Protein AF-A0A086KDK7-F1 (afdb_monomer_lite)

Structure (mmCIF, N/CA/C/O backbone):
data_AF-A0A086KDK7-F1
#
_entry.id   AF-A0A086KDK7-F1
#
loop_
_atom_site.group_PDB
_atom_site.id
_atom_site.type_symbol
_atom_site.label_atom_id
_atom_site.label_alt_id
_atom_site.label_comp_id
_atom_site.label_asym_id
_atom_site.label_entity_id
_atom_site.label_seq_id
_atom_site.pdbx_PDB_ins_code
_atom_site.Cartn_x
_atom_site.Cartn_y
_atom_site.Cartn_z
_atom_site.occupancy
_atom_site.B_iso_or_equiv
_atom_site.auth_seq_id
_atom_site.auth_comp_id
_atom_site.auth_asym_id
_atom_site.auth_atom_id
_atom_site.pdbx_PDB_model_num
ATOM 1 N N . MET A 1 1 ? 42.287 14.779 -15.050 1.00 35.88 1 MET A N 1
ATOM 2 C CA . MET A 1 1 ? 41.347 15.318 -14.042 1.00 35.88 1 MET A CA 1
ATOM 3 C C . MET A 1 1 ? 41.536 14.547 -12.747 1.00 35.88 1 MET A C 1
ATOM 5 O O . MET A 1 1 ? 41.431 13.329 -12.753 1.00 35.88 1 MET A O 1
ATOM 9 N N . ARG A 1 2 ? 41.946 15.254 -11.693 1.00 29.08 2 ARG A N 1
ATOM 10 C CA . ARG A 1 2 ? 42.452 14.726 -10.420 1.00 29.08 2 ARG A CA 1
ATOM 11 C C . ARG A 1 2 ? 41.280 14.669 -9.434 1.00 29.08 2 ARG A C 1
ATOM 13 O O . ARG A 1 2 ? 40.789 15.722 -9.048 1.00 29.08 2 ARG A O 1
ATOM 20 N N . TRP A 1 3 ? 40.817 13.479 -9.062 1.00 28.41 3 TRP A N 1
ATOM 21 C CA . TRP A 1 3 ? 39.836 13.325 -7.984 1.00 28.41 3 TRP A CA 1
ATOM 22 C C . TRP A 1 3 ? 40.581 13.033 -6.681 1.00 28.41 3 TRP A C 1
ATOM 24 O O . TRP A 1 3 ? 41.375 12.099 -6.611 1.00 28.41 3 TRP A O 1
ATOM 34 N N . GLN A 1 4 ? 40.387 13.904 -5.689 1.00 29.47 4 GLN A N 1
ATOM 35 C CA . GLN A 1 4 ? 40.979 13.811 -4.355 1.00 29.47 4 GLN A CA 1
ATOM 36 C C . GLN A 1 4 ? 40.449 12.582 -3.604 1.00 29.47 4 GLN A C 1
ATOM 38 O O . GLN A 1 4 ? 39.243 12.450 -3.394 1.00 29.47 4 GLN A O 1
ATOM 43 N N . GLU A 1 5 ? 41.359 11.736 -3.127 1.00 35.72 5 GLU A N 1
ATOM 44 C CA . GLU A 1 5 ? 41.089 10.767 -2.066 1.00 35.72 5 GLU A CA 1
ATOM 45 C C . GLU A 1 5 ? 40.869 11.516 -0.746 1.00 35.72 5 GLU A C 1
ATOM 47 O O . GLU A 1 5 ? 41.803 12.061 -0.156 1.00 35.72 5 GLU A O 1
ATOM 52 N N . LYS A 1 6 ? 39.629 11.535 -0.248 1.00 36.12 6 LYS A N 1
ATOM 53 C CA . LYS A 1 6 ? 39.381 11.798 1.172 1.00 36.12 6 LYS A CA 1
ATOM 54 C C . LYS A 1 6 ? 39.481 10.476 1.921 1.00 36.12 6 LYS A C 1
ATOM 56 O O . LYS A 1 6 ? 38.575 9.648 1.869 1.00 36.12 6 LYS A O 1
ATOM 61 N N . GLY A 1 7 ? 40.612 10.291 2.597 1.00 32.47 7 GLY A N 1
ATOM 62 C CA . GLY A 1 7 ? 40.835 9.187 3.518 1.00 32.47 7 GLY A CA 1
ATOM 63 C C . GLY A 1 7 ? 39.858 9.237 4.691 1.00 32.47 7 GLY A C 1
ATOM 64 O O . GLY A 1 7 ? 39.705 10.268 5.342 1.00 32.47 7 GLY A O 1
ATOM 65 N N . ILE A 1 8 ? 39.227 8.102 4.980 1.00 35.69 8 ILE A N 1
ATOM 66 C CA . ILE A 1 8 ? 38.504 7.880 6.230 1.00 35.69 8 ILE A CA 1
ATOM 67 C C . ILE A 1 8 ? 39.440 7.073 7.131 1.00 35.69 8 ILE A C 1
ATOM 69 O O . ILE A 1 8 ? 39.594 5.865 6.962 1.00 35.69 8 ILE A O 1
ATOM 73 N N . ARG A 1 9 ? 40.102 7.755 8.072 1.00 34.34 9 ARG A N 1
ATOM 74 C CA . ARG A 1 9 ? 40.731 7.113 9.232 1.00 34.34 9 ARG A CA 1
ATOM 75 C C . ARG A 1 9 ? 39.761 7.167 10.410 1.00 34.34 9 ARG A C 1
ATOM 77 O O . ARG A 1 9 ? 39.331 8.246 10.788 1.00 34.34 9 ARG A O 1
ATOM 84 N N . GLY A 1 10 ? 39.542 6.003 11.016 1.00 32.56 10 GLY A N 1
ATOM 85 C CA . GLY A 1 10 ? 39.683 5.844 12.464 1.00 32.56 10 GLY A CA 1
ATOM 86 C C . GLY A 1 10 ? 38.480 6.131 13.364 1.00 32.56 10 GLY A C 1
ATOM 87 O O . GLY A 1 10 ? 38.266 7.261 13.770 1.00 32.56 10 GLY A O 1
ATOM 88 N N . LEU A 1 11 ? 37.886 5.021 13.818 1.00 34.06 11 LEU A N 1
ATOM 89 C CA . LEU A 1 11 ? 37.448 4.739 15.194 1.00 34.06 11 LEU A CA 1
ATOM 90 C C . LEU A 1 11 ? 36.159 5.393 15.721 1.00 34.06 11 LEU A C 1
ATOM 92 O O . LEU A 1 11 ? 36.120 6.537 16.154 1.00 34.06 11 LEU A O 1
ATOM 96 N N . GLY A 1 12 ? 35.147 4.534 15.849 1.00 27.17 12 GLY A N 1
ATOM 97 C CA . GLY A 1 12 ? 34.047 4.653 16.797 1.00 27.17 12 GLY A CA 1
ATOM 98 C C . GLY A 1 12 ? 33.487 3.257 17.062 1.00 27.17 12 GLY A C 1
ATOM 99 O O . GLY A 1 12 ? 32.724 2.731 16.258 1.00 27.17 12 GLY A O 1
ATOM 100 N N . LEU A 1 13 ? 33.938 2.628 18.148 1.00 42.88 13 LEU A N 1
ATOM 101 C CA . LEU A 1 13 ? 33.346 1.412 18.709 1.00 42.88 13 LEU A CA 1
ATOM 102 C C . LEU A 1 13 ? 31.868 1.674 19.029 1.00 42.88 13 LEU A C 1
ATOM 104 O O . LEU A 1 13 ? 31.554 2.580 19.793 1.00 42.88 13 LEU A O 1
ATOM 108 N N . GLY A 1 14 ? 30.974 0.861 18.472 1.00 28.84 14 GLY A N 1
ATOM 109 C CA . GLY A 1 14 ? 29.553 0.888 18.804 1.00 28.84 14 GLY A CA 1
ATOM 110 C C . GLY A 1 14 ? 28.773 -0.106 17.955 1.00 28.84 14 GLY A C 1
ATOM 111 O O . GLY A 1 14 ? 28.663 0.060 16.745 1.00 28.84 14 GLY A O 1
ATOM 112 N N . GLN A 1 15 ? 28.282 -1.169 18.594 1.00 43.44 15 GLN A N 1
ATOM 113 C CA . GLN A 1 15 ? 27.346 -2.162 18.055 1.00 43.44 15 GLN A CA 1
ATOM 114 C C . GLN A 1 15 ? 26.288 -1.549 17.128 1.00 43.44 15 GLN A C 1
ATOM 116 O O . GLN A 1 15 ? 25.709 -0.537 17.501 1.00 43.44 15 GLN A O 1
ATOM 121 N N . LEU A 1 16 ? 25.969 -2.218 16.006 1.00 35.12 16 LEU A N 1
ATOM 122 C CA . LEU A 1 16 ? 24.599 -2.472 15.511 1.00 35.12 16 LEU A CA 1
ATOM 123 C C . LEU A 1 16 ? 24.610 -3.095 14.099 1.00 35.12 16 LEU A C 1
ATOM 125 O O . LEU A 1 16 ? 25.116 -2.513 13.147 1.00 35.12 16 LEU A O 1
ATOM 129 N N . GLY A 1 17 ? 23.992 -4.277 13.978 1.00 35.44 17 GLY A N 1
ATOM 130 C CA . GLY A 1 17 ? 23.385 -4.804 12.747 1.00 35.44 17 GLY A CA 1
ATOM 131 C C . GLY A 1 17 ? 24.287 -4.944 11.518 1.00 35.44 17 GLY A C 1
ATOM 132 O O . GLY A 1 17 ? 24.263 -4.100 10.624 1.00 35.44 17 GLY A O 1
ATOM 133 N N . HIS A 1 18 ? 24.997 -6.070 11.399 1.00 35.12 18 HIS A N 1
ATOM 134 C CA . HIS A 1 18 ? 25.712 -6.423 10.171 1.00 35.12 18 HIS A CA 1
ATOM 135 C C . HIS A 1 18 ? 24.738 -6.568 8.988 1.00 35.12 18 HIS A C 1
ATOM 137 O O . HIS A 1 18 ? 24.144 -7.621 8.766 1.00 35.12 18 HIS A O 1
ATOM 143 N N . LYS A 1 19 ? 24.632 -5.524 8.160 1.00 41.88 19 LYS A N 1
ATOM 144 C CA . LYS A 1 19 ? 24.307 -5.703 6.744 1.00 41.88 19 LYS A CA 1
ATOM 145 C C . LYS A 1 19 ? 25.430 -6.535 6.134 1.00 41.88 19 LYS A C 1
ATOM 147 O O . LYS A 1 19 ? 26.560 -6.063 5.995 1.00 41.88 19 LYS A O 1
ATOM 152 N N . VAL A 1 20 ? 25.136 -7.785 5.787 1.00 40.34 20 VAL A N 1
ATOM 153 C CA . VAL A 1 20 ? 26.083 -8.653 5.082 1.00 40.34 20 VAL A CA 1
ATOM 154 C C . VAL A 1 20 ? 26.231 -8.125 3.656 1.00 40.34 20 VAL A C 1
ATOM 156 O O . VAL A 1 20 ? 25.477 -8.464 2.752 1.00 40.34 20 VAL A O 1
ATOM 159 N N . HIS A 1 21 ? 27.195 -7.235 3.449 1.00 52.47 21 HIS A N 1
ATOM 160 C CA . HIS A 1 21 ? 27.635 -6.865 2.109 1.00 52.47 21 HIS A CA 1
ATOM 161 C C . HIS A 1 21 ? 28.434 -8.041 1.535 1.00 52.47 21 HIS A C 1
ATOM 163 O O . HIS A 1 21 ? 29.534 -8.304 2.012 1.00 52.47 21 HIS A O 1
ATOM 169 N N . VAL A 1 22 ? 27.880 -8.751 0.548 1.00 60.00 22 VAL A N 1
ATOM 170 C CA . VAL A 1 22 ? 28.434 -10.010 -0.000 1.00 60.00 22 VAL A CA 1
ATOM 171 C C . VAL A 1 22 ? 29.620 -9.779 -0.958 1.00 60.00 22 VAL A C 1
ATOM 173 O O . VAL A 1 22 ? 30.460 -10.661 -1.131 1.00 60.00 22 VAL A O 1
ATOM 176 N N . ALA A 1 23 ? 29.747 -8.576 -1.528 1.00 73.88 23 ALA A N 1
ATOM 177 C CA . ALA A 1 23 ? 30.801 -8.216 -2.479 1.00 73.88 23 ALA A CA 1
ATOM 178 C C . ALA A 1 23 ? 31.475 -6.873 -2.141 1.00 73.88 23 ALA A C 1
ATOM 180 O O . ALA A 1 23 ? 30.900 -6.032 -1.446 1.00 73.88 23 ALA A O 1
ATOM 181 N N . VAL A 1 24 ? 32.699 -6.686 -2.638 1.00 78.56 24 VAL A N 1
ATOM 182 C CA . VAL A 1 24 ? 33.525 -5.473 -2.536 1.00 78.56 24 VAL A CA 1
ATOM 183 C C . VAL A 1 24 ? 33.965 -5.068 -3.940 1.00 78.56 24 VAL A C 1
ATOM 185 O O . VAL A 1 24 ? 34.341 -5.919 -4.745 1.00 78.56 24 VAL A O 1
ATOM 188 N N . CYS A 1 25 ? 33.920 -3.769 -4.233 1.00 73.00 25 CYS A N 1
ATOM 189 C CA . CYS A 1 25 ? 34.515 -3.204 -5.438 1.00 73.00 25 CYS A CA 1
ATOM 190 C C . CYS A 1 25 ? 35.954 -2.789 -5.114 1.00 73.00 25 CYS A C 1
ATOM 192 O O . CYS A 1 25 ? 36.170 -1.837 -4.366 1.00 73.00 25 CYS A O 1
ATOM 194 N N . SER A 1 26 ? 36.932 -3.523 -5.640 1.00 66.44 26 SER A N 1
ATOM 195 C CA . SER A 1 26 ? 38.350 -3.162 -5.574 1.00 66.44 26 SER A CA 1
ATOM 196 C C . SER A 1 26 ? 38.823 -2.856 -6.991 1.00 66.44 26 SER A C 1
ATOM 198 O O . SER A 1 26 ? 38.753 -3.737 -7.849 1.00 66.44 26 SER A O 1
ATOM 200 N N . SER A 1 27 ? 39.293 -1.635 -7.246 1.00 62.25 27 SER A N 1
ATOM 201 C CA . SER A 1 27 ? 39.931 -1.259 -8.519 1.00 62.25 27 SER A CA 1
ATOM 202 C C . SER A 1 27 ? 39.083 -1.593 -9.758 1.00 62.25 27 SER A C 1
ATOM 204 O O . SER A 1 27 ? 39.535 -2.288 -10.665 1.00 62.25 27 SER A O 1
ATOM 206 N N . SER A 1 28 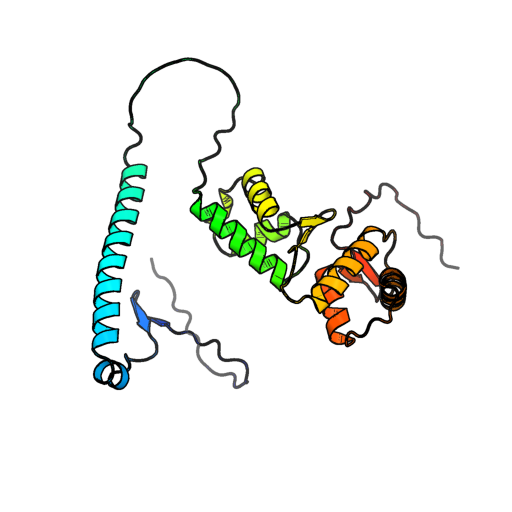? 37.826 -1.137 -9.772 1.00 66.56 28 SER A N 1
ATOM 207 C CA . SER A 1 28 ? 36.858 -1.346 -10.867 1.00 66.56 28 SER A CA 1
ATOM 208 C C . SER A 1 28 ? 36.408 -2.798 -11.100 1.00 66.56 28 SER A C 1
ATOM 210 O O . SER A 1 28 ? 35.689 -3.062 -12.063 1.00 66.56 28 SER A O 1
ATOM 212 N N . ALA A 1 29 ? 36.769 -3.734 -10.217 1.00 67.50 29 ALA A N 1
ATOM 213 C CA . ALA A 1 29 ? 36.323 -5.122 -10.267 1.00 67.50 29 ALA A CA 1
ATOM 214 C C . ALA A 1 29 ? 35.530 -5.498 -9.008 1.00 67.50 29 ALA A C 1
ATOM 216 O O . ALA A 1 29 ? 35.969 -5.270 -7.877 1.00 67.50 29 ALA A O 1
ATOM 217 N N . TRP A 1 30 ? 34.366 -6.116 -9.209 1.00 78.69 30 TRP A N 1
ATOM 218 C CA . TRP A 1 30 ? 33.560 -6.677 -8.128 1.00 78.69 30 TRP A CA 1
ATOM 219 C C . TRP A 1 30 ? 34.100 -8.049 -7.732 1.00 78.69 30 TRP A C 1
ATOM 221 O O . TRP A 1 30 ? 34.246 -8.932 -8.575 1.00 78.69 30 TRP A O 1
ATOM 231 N N . ARG A 1 31 ? 34.382 -8.233 -6.443 1.00 73.38 31 ARG A N 1
ATOM 232 C CA . ARG A 1 31 ? 34.817 -9.509 -5.865 1.00 73.38 31 ARG A CA 1
ATOM 233 C C . ARG A 1 31 ? 33.936 -9.874 -4.682 1.00 73.38 31 ARG A C 1
ATOM 235 O O . ARG A 1 31 ? 33.502 -8.996 -3.942 1.00 73.38 31 ARG A O 1
ATOM 242 N N . LEU A 1 32 ? 33.671 -11.162 -4.494 1.00 77.12 32 LEU A N 1
ATOM 243 C CA . LEU A 1 32 ? 32.998 -11.649 -3.290 1.00 77.12 32 LEU A CA 1
ATOM 244 C C . LEU A 1 32 ? 33.929 -11.485 -2.083 1.00 77.12 32 LEU A C 1
ATOM 246 O O . LEU A 1 32 ? 35.145 -11.622 -2.212 1.00 77.12 32 LEU A O 1
ATOM 250 N N . LYS A 1 33 ? 33.365 -11.172 -0.911 1.00 79.12 33 LYS A N 1
ATOM 251 C CA . LYS A 1 33 ? 34.152 -11.047 0.330 1.00 79.12 33 LYS A CA 1
ATOM 252 C C . LYS A 1 33 ? 34.722 -12.371 0.810 1.00 79.12 33 LYS A C 1
ATOM 254 O O . LYS A 1 33 ? 35.752 -12.383 1.474 1.00 79.12 33 LYS A O 1
ATOM 259 N N . LEU A 1 34 ? 34.019 -13.456 0.515 1.00 77.94 34 LEU A N 1
ATOM 260 C CA . LEU A 1 34 ? 34.418 -14.797 0.894 1.00 77.94 34 LEU A CA 1
ATOM 261 C C . LEU A 1 34 ? 35.037 -15.497 -0.317 1.00 77.94 34 LEU A C 1
ATOM 263 O O . LEU A 1 34 ? 34.524 -15.340 -1.432 1.00 77.94 34 LEU A O 1
ATOM 267 N N . PRO A 1 35 ? 36.125 -16.258 -0.114 1.00 75.31 35 PRO A N 1
ATOM 268 C CA . PRO A 1 35 ? 36.627 -17.144 -1.147 1.00 75.31 35 PRO A CA 1
ATOM 269 C C . PRO A 1 35 ? 35.566 -18.209 -1.479 1.00 75.31 35 PRO A C 1
ATOM 271 O O . PRO A 1 35 ? 34.705 -18.500 -0.643 1.00 75.31 35 PRO A O 1
ATOM 274 N N . PRO A 1 36 ? 35.608 -18.800 -2.685 1.00 77.81 36 PRO A N 1
ATOM 275 C CA . PRO A 1 36 ? 34.757 -19.933 -3.023 1.00 77.81 36 PRO A CA 1
ATOM 276 C C . PRO A 1 36 ? 34.914 -21.055 -1.994 1.00 77.81 36 PRO A C 1
ATOM 278 O O . PRO A 1 36 ? 36.035 -21.395 -1.612 1.00 77.81 36 PRO A O 1
ATOM 281 N N . ASP A 1 37 ? 33.796 -21.633 -1.562 1.00 85.50 37 ASP A N 1
ATOM 282 C CA . ASP A 1 37 ? 33.799 -22.766 -0.640 1.00 85.50 37 ASP A CA 1
ATOM 283 C C . ASP A 1 37 ? 34.305 -24.023 -1.364 1.00 85.50 37 ASP A C 1
ATOM 285 O O . ASP A 1 37 ? 33.556 -24.752 -2.016 1.00 85.50 37 ASP A O 1
ATOM 289 N N . ALA A 1 38 ? 35.617 -24.247 -1.286 1.00 83.94 38 ALA A N 1
ATOM 290 C CA . ALA A 1 38 ? 36.279 -25.361 -1.951 1.00 83.94 38 ALA A CA 1
ATOM 291 C C . ALA A 1 38 ? 35.797 -26.728 -1.434 1.00 83.94 38 ALA A C 1
ATOM 293 O O . ALA A 1 38 ? 35.760 -27.686 -2.207 1.00 83.94 38 ALA A O 1
ATOM 294 N N . ALA A 1 39 ? 35.392 -26.819 -0.162 1.00 82.06 39 ALA A N 1
ATOM 295 C CA . ALA A 1 39 ? 34.881 -28.056 0.423 1.00 82.06 39 ALA A CA 1
ATOM 296 C C . ALA A 1 39 ? 33.497 -28.395 -0.145 1.00 82.06 39 ALA A C 1
ATOM 298 O O . ALA A 1 39 ? 33.249 -29.538 -0.530 1.00 82.06 39 ALA A O 1
ATOM 299 N N . PHE A 1 40 ? 32.629 -27.391 -0.287 1.00 84.00 40 PHE A N 1
ATOM 300 C CA . PHE A 1 40 ? 31.326 -27.549 -0.929 1.00 84.00 40 PHE A CA 1
ATOM 301 C C . PHE A 1 40 ? 31.448 -27.941 -2.408 1.00 84.00 40 PHE A C 1
ATOM 303 O O . PHE A 1 40 ? 30.748 -28.842 -2.874 1.00 84.00 40 PHE A O 1
ATOM 310 N N . LEU A 1 41 ? 32.365 -27.307 -3.147 1.00 80.25 41 LEU A N 1
ATOM 311 C CA . LEU A 1 41 ? 32.611 -27.629 -4.558 1.00 80.25 41 LEU A CA 1
ATOM 312 C C . LEU A 1 41 ? 33.128 -29.066 -4.737 1.00 80.25 41 LEU A C 1
ATOM 314 O O . LEU A 1 41 ? 32.675 -29.771 -5.639 1.00 80.25 41 LEU A O 1
ATOM 318 N N . ALA A 1 42 ? 34.014 -29.525 -3.848 1.00 82.44 42 ALA A N 1
ATOM 319 C CA . ALA A 1 42 ? 34.514 -30.898 -3.856 1.00 82.44 42 ALA A CA 1
ATOM 320 C C . ALA A 1 42 ? 33.431 -31.928 -3.482 1.00 82.44 42 ALA A C 1
ATOM 322 O O . ALA A 1 42 ? 33.377 -33.004 -4.078 1.00 82.44 42 ALA A O 1
ATOM 323 N N . ALA A 1 43 ? 32.553 -31.600 -2.528 1.00 87.50 43 ALA A N 1
ATOM 324 C CA . ALA A 1 43 ? 31.475 -32.481 -2.078 1.00 87.50 43 ALA A CA 1
ATOM 325 C C . ALA A 1 43 ? 30.318 -32.591 -3.087 1.00 87.50 43 ALA A C 1
ATOM 327 O O . ALA A 1 43 ? 29.639 -33.618 -3.148 1.00 87.50 43 ALA A O 1
ATOM 328 N N . HIS A 1 44 ? 30.090 -31.553 -3.900 1.00 85.62 44 HIS A N 1
ATOM 329 C CA . HIS A 1 44 ? 28.942 -31.477 -4.806 1.00 85.62 44 HIS A CA 1
ATOM 330 C C . HIS A 1 44 ? 29.321 -31.122 -6.257 1.00 85.62 44 HIS A C 1
ATOM 332 O O . HIS A 1 44 ? 28.821 -30.138 -6.817 1.00 85.62 44 HIS A O 1
ATOM 338 N N . PRO A 1 45 ? 30.119 -31.962 -6.943 1.00 88.25 45 PRO A N 1
ATOM 339 C CA . PRO A 1 45 ? 30.584 -31.675 -8.301 1.00 88.25 45 PRO A CA 1
ATOM 340 C C . PRO A 1 45 ? 29.444 -31.605 -9.331 1.00 88.25 45 PRO A C 1
ATOM 342 O O . PRO A 1 45 ? 29.551 -30.895 -10.329 1.00 88.25 45 PRO A O 1
ATOM 345 N N . ALA A 1 46 ? 28.329 -32.310 -9.106 1.00 85.06 46 ALA A N 1
ATOM 346 C CA . ALA A 1 46 ? 27.153 -32.236 -9.976 1.00 85.06 46 ALA A CA 1
ATOM 347 C C . ALA A 1 46 ? 26.469 -30.858 -9.918 1.00 85.06 46 ALA A C 1
ATOM 349 O O . ALA A 1 46 ? 26.075 -30.321 -10.953 1.00 85.06 46 ALA A O 1
ATOM 350 N N . ILE A 1 47 ? 26.386 -30.267 -8.720 1.00 83.81 47 ILE A N 1
ATOM 351 C CA . ILE A 1 47 ? 25.818 -28.931 -8.506 1.00 83.81 47 ILE A CA 1
ATOM 352 C C . ILE A 1 47 ? 26.700 -27.893 -9.199 1.00 83.81 47 ILE A C 1
ATOM 354 O O . ILE A 1 47 ? 26.193 -27.076 -9.965 1.00 83.81 47 ILE A O 1
ATOM 358 N N . GLN A 1 48 ? 28.020 -27.978 -9.010 1.00 82.62 48 GLN A N 1
ATOM 359 C CA . GLN A 1 48 ? 28.970 -27.095 -9.683 1.00 82.62 48 GLN A CA 1
ATOM 360 C C . GLN A 1 48 ? 28.814 -27.147 -11.210 1.00 82.62 48 GLN A C 1
ATOM 362 O O . GLN A 1 48 ? 28.622 -26.109 -11.836 1.00 82.62 48 GLN A O 1
ATOM 367 N N . ARG A 1 49 ? 28.804 -28.345 -11.814 1.00 86.12 49 ARG A N 1
ATOM 368 C CA . ARG A 1 49 ? 28.643 -28.498 -13.274 1.00 86.12 49 ARG A CA 1
ATOM 369 C C . ARG A 1 49 ? 27.328 -27.915 -13.784 1.00 86.12 49 ARG A C 1
ATOM 371 O O . ARG A 1 49 ? 27.322 -27.252 -14.820 1.00 86.12 49 ARG A O 1
ATOM 378 N N . HIS A 1 50 ? 26.231 -28.151 -13.065 1.00 88.69 50 HIS A N 1
ATOM 379 C CA . HIS A 1 50 ? 24.927 -27.599 -13.417 1.00 88.69 50 HIS A CA 1
ATOM 380 C C . HIS A 1 50 ? 24.960 -26.066 -13.419 1.00 88.69 50 HIS A C 1
ATOM 382 O O . HIS A 1 50 ? 24.553 -25.444 -14.399 1.00 88.69 50 HIS A O 1
ATOM 388 N N . PHE A 1 51 ? 25.487 -25.448 -12.358 1.00 84.25 51 PHE A N 1
ATOM 389 C CA . PHE A 1 51 ? 25.566 -23.990 -12.269 1.00 84.25 51 PHE A CA 1
ATOM 390 C C . PHE A 1 51 ? 26.566 -23.384 -13.259 1.00 84.25 51 PHE A C 1
ATOM 392 O O . PHE A 1 51 ? 26.260 -22.347 -13.842 1.00 84.25 51 PHE A O 1
ATOM 399 N N . ASP A 1 52 ? 27.696 -24.039 -13.532 1.00 84.81 52 ASP A N 1
ATOM 400 C CA . ASP A 1 52 ? 28.657 -23.600 -14.550 1.00 84.81 52 ASP A CA 1
ATOM 401 C C . ASP A 1 52 ? 28.030 -23.597 -15.951 1.00 84.81 52 ASP A C 1
ATOM 403 O O . ASP A 1 52 ? 28.195 -22.646 -16.722 1.00 84.81 52 ASP A O 1
ATOM 407 N N . GLN A 1 53 ? 27.282 -24.650 -16.294 1.00 87.44 53 GLN A N 1
ATOM 408 C CA . GLN A 1 53 ? 26.579 -24.739 -17.573 1.00 87.44 53 GLN A CA 1
ATOM 409 C C . GLN A 1 53 ? 25.441 -23.718 -17.655 1.00 87.44 53 GLN A C 1
ATOM 411 O O . GLN A 1 53 ? 25.311 -23.015 -18.661 1.00 87.44 53 GLN A O 1
ATOM 416 N N . TRP A 1 54 ? 24.663 -23.590 -16.581 1.00 89.94 54 TRP A N 1
ATOM 417 C CA . TRP A 1 54 ? 23.579 -22.622 -16.483 1.00 89.94 54 TRP A CA 1
ATOM 418 C C . TRP A 1 54 ? 24.090 -21.183 -16.621 1.00 89.94 54 TRP A C 1
ATOM 420 O O . TRP A 1 54 ? 23.533 -20.407 -17.397 1.00 89.94 54 TRP A O 1
ATOM 430 N N . TRP A 1 55 ? 25.193 -20.828 -15.952 1.00 84.56 55 TRP A N 1
ATOM 431 C CA . TRP A 1 55 ? 25.767 -19.483 -16.022 1.00 84.56 55 TRP A CA 1
ATOM 432 C C . TRP A 1 55 ? 26.315 -19.166 -17.414 1.00 84.56 55 TRP A C 1
ATOM 434 O O . TRP A 1 55 ? 26.096 -18.066 -17.920 1.00 84.56 55 TRP A O 1
ATOM 444 N N . LYS A 1 56 ? 26.953 -20.136 -18.086 1.00 86.31 56 LYS A N 1
ATOM 445 C CA . LYS A 1 56 ? 27.399 -19.984 -19.484 1.00 86.31 56 LYS A CA 1
ATOM 446 C C . LYS A 1 56 ? 26.228 -19.718 -20.429 1.00 86.31 56 LYS A C 1
ATOM 448 O O . LYS A 1 56 ? 26.286 -18.779 -21.222 1.00 86.31 56 LYS A O 1
ATOM 453 N N . GLN A 1 57 ? 25.156 -20.502 -20.323 1.00 87.00 57 GLN A N 1
ATOM 454 C CA . GLN A 1 57 ? 23.952 -20.315 -21.139 1.00 87.00 57 GLN A CA 1
ATOM 455 C C . GLN A 1 57 ? 23.283 -18.971 -20.844 1.00 87.00 57 GLN A C 1
ATOM 457 O O . GLN A 1 57 ? 22.920 -18.235 -21.763 1.00 87.00 57 GLN A O 1
ATOM 462 N N . ARG A 1 58 ? 23.167 -18.611 -19.562 1.00 87.38 58 ARG A N 1
ATOM 463 C CA . ARG A 1 58 ? 22.550 -17.355 -19.142 1.00 87.38 58 ARG A CA 1
ATOM 464 C C . ARG A 1 58 ? 23.352 -16.145 -19.605 1.00 87.38 58 ARG A C 1
ATOM 466 O O . ARG A 1 58 ? 22.761 -15.190 -20.099 1.00 87.38 58 ARG A O 1
ATOM 473 N N . LEU A 1 59 ? 24.680 -16.195 -19.507 1.00 84.81 59 LEU A N 1
ATOM 474 C CA . LEU A 1 59 ? 25.558 -15.134 -19.993 1.00 84.81 59 LEU A CA 1
ATOM 475 C C . LEU A 1 59 ? 25.389 -14.934 -21.503 1.00 84.81 59 LEU A C 1
ATOM 477 O O . LEU A 1 59 ? 25.225 -13.803 -21.949 1.00 84.81 59 LEU A O 1
ATOM 481 N N . GLN A 1 60 ? 25.344 -16.017 -22.284 1.00 86.31 60 GLN A N 1
ATOM 482 C CA . GLN A 1 60 ? 25.100 -15.936 -23.728 1.00 86.31 60 GLN A CA 1
ATOM 483 C C . GLN A 1 60 ? 23.732 -15.325 -24.057 1.00 86.31 60 GLN A C 1
ATOM 485 O O . GLN A 1 60 ? 23.636 -14.511 -24.974 1.00 86.31 60 GLN A O 1
ATOM 490 N N . GLN A 1 61 ? 22.681 -15.679 -23.311 1.00 81.69 61 GLN A N 1
ATOM 491 C CA . GLN A 1 61 ? 21.352 -15.079 -23.475 1.00 81.69 61 GLN A CA 1
ATOM 492 C C . GLN A 1 61 ? 21.367 -13.577 -23.181 1.00 81.69 61 GLN A C 1
ATOM 494 O O . GLN A 1 61 ? 20.869 -12.799 -23.988 1.00 81.69 61 GLN A O 1
ATOM 499 N N . VAL A 1 62 ? 21.981 -13.166 -22.069 1.00 82.38 62 VAL A N 1
ATOM 500 C CA . VAL A 1 62 ? 22.068 -11.751 -21.676 1.00 82.38 62 VAL A CA 1
ATOM 501 C C . VAL A 1 62 ? 22.889 -10.954 -22.687 1.00 82.38 62 VAL A C 1
ATOM 503 O O . VAL A 1 62 ? 22.486 -9.864 -23.076 1.00 82.38 62 VAL A O 1
ATOM 506 N N . VAL A 1 63 ? 24.011 -11.495 -23.170 1.00 84.50 63 VAL A N 1
ATOM 507 C CA . VAL A 1 63 ? 24.822 -10.841 -24.206 1.00 84.50 63 VAL A CA 1
ATOM 508 C C . VAL A 1 63 ? 24.016 -10.666 -25.493 1.00 84.50 63 VAL A C 1
ATOM 510 O O . VAL A 1 63 ? 24.027 -9.571 -26.051 1.00 84.50 63 VAL A O 1
ATOM 513 N N . LYS A 1 64 ? 23.283 -11.693 -25.943 1.00 82.06 64 LYS A N 1
ATOM 514 C CA . LYS A 1 64 ? 22.392 -11.587 -27.112 1.00 82.06 64 LYS A CA 1
ATOM 515 C C . LYS A 1 64 ? 21.311 -10.528 -26.905 1.00 82.06 64 LYS A C 1
ATOM 517 O O . LYS A 1 64 ? 21.082 -9.724 -27.798 1.00 82.06 64 LYS A O 1
ATOM 522 N N . GLU A 1 65 ? 20.695 -10.487 -25.729 1.00 78.25 65 GLU A N 1
ATOM 523 C CA . GLU A 1 65 ? 19.664 -9.505 -25.389 1.00 78.25 65 GLU A CA 1
ATOM 524 C C . GLU A 1 65 ? 20.217 -8.070 -25.385 1.00 78.25 65 GLU A C 1
ATOM 526 O O . GLU A 1 65 ? 19.591 -7.157 -25.918 1.00 78.25 65 GLU A O 1
ATOM 531 N N . VAL A 1 66 ? 21.420 -7.862 -24.842 1.00 80.94 66 VAL A N 1
ATOM 532 C CA . VAL A 1 66 ? 22.089 -6.553 -24.847 1.00 80.94 66 VAL A CA 1
ATOM 533 C C . VAL A 1 66 ? 22.455 -6.117 -26.267 1.00 80.94 66 VAL A C 1
ATOM 535 O O . VAL A 1 66 ? 22.253 -4.950 -26.599 1.00 80.94 66 VAL A O 1
ATOM 538 N N . HIS A 1 67 ? 22.946 -7.028 -27.114 1.00 77.44 67 HIS A N 1
ATOM 539 C CA . HIS A 1 67 ? 23.245 -6.719 -28.518 1.00 77.44 67 HIS A CA 1
ATOM 540 C C . HIS A 1 67 ? 21.972 -6.389 -29.298 1.00 77.44 67 HIS A C 1
ATOM 542 O O . HIS A 1 67 ? 21.904 -5.325 -29.895 1.00 77.44 67 HIS A O 1
ATOM 548 N N . GLN A 1 68 ? 20.914 -7.198 -29.179 1.00 76.19 68 GLN A N 1
ATOM 549 C CA . GLN A 1 68 ? 19.622 -6.918 -29.819 1.00 76.19 68 GLN A CA 1
ATOM 550 C C . GLN A 1 68 ? 19.044 -5.563 -29.394 1.00 76.19 68 GLN A C 1
ATOM 552 O O . GLN A 1 68 ? 18.556 -4.806 -30.229 1.00 76.19 68 GLN A O 1
ATOM 557 N N . ARG A 1 69 ? 19.140 -5.214 -28.104 1.00 73.12 69 ARG A N 1
ATOM 558 C CA . ARG A 1 69 ? 18.719 -3.897 -27.600 1.00 73.12 69 ARG A CA 1
ATOM 559 C C . ARG A 1 69 ? 19.579 -2.757 -28.146 1.00 73.12 69 ARG A C 1
ATOM 561 O O . ARG A 1 69 ? 19.068 -1.656 -28.330 1.00 73.12 69 ARG A O 1
ATOM 568 N N . ARG A 1 70 ? 20.873 -2.992 -28.379 1.00 71.69 70 ARG A N 1
ATOM 569 C CA . ARG A 1 70 ? 21.792 -2.001 -28.953 1.00 71.69 70 ARG A CA 1
ATOM 570 C C . ARG A 1 70 ? 21.544 -1.810 -30.449 1.00 71.69 70 ARG A C 1
ATOM 572 O O . ARG A 1 70 ? 21.475 -0.668 -30.888 1.00 71.69 70 ARG A O 1
ATOM 579 N N . ASP A 1 71 ? 21.329 -2.893 -31.186 1.00 66.88 71 ASP A N 1
ATOM 580 C CA . ASP A 1 71 ? 21.071 -2.879 -32.628 1.00 66.88 71 ASP A CA 1
ATOM 581 C C . ASP A 1 71 ? 19.698 -2.267 -32.945 1.00 66.88 71 ASP A C 1
ATOM 583 O O . ASP A 1 71 ? 19.591 -1.409 -33.819 1.00 66.88 71 ASP A O 1
ATOM 587 N N . ALA A 1 72 ? 18.668 -2.582 -32.149 1.00 63.06 72 ALA A N 1
ATOM 588 C CA . ALA A 1 72 ? 17.348 -1.948 -32.247 1.00 63.06 72 ALA A CA 1
ATOM 589 C C . ALA A 1 72 ? 17.383 -0.433 -31.972 1.00 63.06 72 ALA A C 1
ATOM 591 O O . ALA A 1 72 ? 16.523 0.308 -32.439 1.00 63.06 72 ALA A O 1
ATOM 592 N N . ARG A 1 73 ? 18.383 0.044 -31.220 1.00 59.56 73 ARG A N 1
ATOM 593 C CA . ARG A 1 73 ? 18.586 1.471 -30.933 1.00 59.56 73 ARG A CA 1
ATOM 594 C C . ARG A 1 73 ? 19.470 2.165 -31.975 1.00 59.56 73 ARG A C 1
ATOM 596 O O . ARG A 1 73 ? 19.455 3.389 -32.044 1.00 59.56 73 ARG A O 1
ATOM 603 N N . ALA A 1 74 ? 20.233 1.401 -32.759 1.00 60.06 74 ALA A N 1
ATOM 604 C CA . ALA A 1 74 ? 21.151 1.906 -33.777 1.00 60.06 74 ALA A CA 1
ATOM 605 C C . ALA A 1 74 ? 20.541 1.947 -35.189 1.00 60.06 74 ALA A C 1
ATOM 607 O O . ALA A 1 74 ? 21.078 2.654 -36.037 1.00 60.06 74 ALA A O 1
ATOM 608 N N . ASN A 1 75 ? 19.430 1.243 -35.444 1.00 48.00 75 ASN A N 1
ATOM 609 C CA . ASN A 1 75 ? 18.819 1.178 -36.773 1.00 48.00 75 ASN A CA 1
ATOM 610 C C . ASN A 1 75 ? 17.306 1.508 -36.756 1.00 48.00 75 ASN A C 1
ATOM 612 O O . ASN A 1 75 ? 16.480 0.598 -36.686 1.00 48.00 75 ASN A O 1
ATOM 616 N N . PRO A 1 76 ? 16.899 2.793 -36.828 1.00 51.75 76 PRO A N 1
ATOM 617 C CA . PRO A 1 76 ? 15.494 3.200 -36.918 1.00 51.75 76 PRO A CA 1
ATOM 618 C C . PRO A 1 76 ? 14.947 3.166 -38.362 1.00 51.75 76 PRO A C 1
ATOM 620 O O . PRO A 1 76 ? 14.162 4.028 -38.748 1.00 51.75 76 PRO A O 1
ATOM 623 N N . GLN A 1 77 ? 15.357 2.195 -39.183 1.00 56.12 77 GLN A N 1
ATOM 624 C CA . GLN A 1 77 ? 14.837 2.019 -40.544 1.00 56.12 77 GLN A CA 1
ATOM 625 C C . GLN A 1 77 ? 14.251 0.613 -40.719 1.00 56.12 77 GLN A C 1
ATOM 627 O O . GLN A 1 77 ? 14.923 -0.331 -41.123 1.00 56.12 77 GLN A O 1
ATOM 632 N N . GLY A 1 78 ? 12.963 0.503 -40.389 1.00 46.78 78 GLY A N 1
ATOM 633 C CA . GLY A 1 78 ? 12.037 -0.509 -40.900 1.00 46.78 78 GLY A CA 1
ATOM 634 C C . GLY A 1 78 ? 10.963 0.176 -41.761 1.00 46.78 78 GLY A C 1
ATOM 635 O O . GLY A 1 78 ? 10.773 1.383 -41.622 1.00 46.78 78 GLY A O 1
ATOM 636 N N . PRO A 1 79 ? 10.316 -0.542 -42.692 1.00 46.34 79 PRO A N 1
ATOM 637 C CA . PRO A 1 79 ? 9.983 -0.020 -44.011 1.00 46.34 79 PRO A CA 1
ATOM 638 C C . PRO A 1 79 ? 8.771 0.913 -44.058 1.00 46.34 79 PRO A C 1
ATOM 640 O O . PRO A 1 79 ? 7.768 0.721 -43.376 1.00 46.34 79 PRO A O 1
ATOM 643 N N . LEU A 1 80 ? 8.882 1.884 -44.965 1.00 49.03 80 LEU A N 1
ATOM 644 C CA . LEU A 1 80 ? 7.818 2.743 -45.463 1.00 49.03 80 LEU A CA 1
ATOM 645 C C . LEU A 1 80 ? 6.725 1.900 -46.139 1.00 49.03 80 LEU A C 1
ATOM 647 O O . LEU A 1 80 ? 6.945 1.350 -47.215 1.00 49.03 80 LEU A O 1
ATOM 651 N N . THR A 1 81 ? 5.531 1.885 -45.558 1.00 40.62 81 THR A N 1
ATOM 652 C CA . THR A 1 81 ? 4.270 1.745 -46.300 1.00 40.62 81 THR A CA 1
ATOM 653 C C . THR A 1 81 ? 3.296 2.768 -45.732 1.00 40.62 81 THR A C 1
ATOM 655 O O . THR A 1 81 ? 3.102 2.831 -44.520 1.00 40.62 81 THR A O 1
ATOM 658 N N . GLY A 1 82 ? 2.799 3.629 -46.619 1.00 38.72 82 GLY A N 1
ATOM 659 C CA . GLY A 1 82 ? 2.131 4.890 -46.308 1.00 38.72 82 GLY A CA 1
ATOM 660 C C . GLY A 1 82 ? 0.690 4.766 -45.810 1.00 38.72 82 GLY A C 1
ATOM 661 O O . GLY A 1 82 ? 0.119 3.678 -45.790 1.00 38.72 82 GLY A O 1
ATOM 662 N N . GLY A 1 83 ? 0.113 5.923 -45.466 1.00 36.91 83 GLY A N 1
ATOM 663 C CA . GLY A 1 83 ? -1.331 6.095 -45.278 1.00 36.91 83 GLY A CA 1
ATOM 664 C C . GLY A 1 83 ? -1.725 7.008 -44.117 1.00 36.91 83 GLY A C 1
ATOM 665 O O . GLY A 1 83 ? -2.066 6.509 -43.055 1.00 36.91 83 GLY A O 1
ATOM 666 N N . GLU A 1 84 ? -1.616 8.319 -44.350 1.00 41.44 84 GLU A N 1
ATOM 667 C CA . GLU A 1 84 ? -2.485 9.433 -43.905 1.00 41.44 84 GLU A CA 1
ATOM 668 C C . GLU A 1 84 ? -3.248 9.312 -42.568 1.00 41.44 84 GLU A C 1
ATOM 670 O O . GLU A 1 84 ? -4.109 8.468 -42.359 1.00 41.44 84 GLU A O 1
ATOM 675 N N . GLU A 1 85 ? -2.851 10.122 -41.585 1.00 44.91 85 GLU A N 1
ATOM 676 C CA . GLU A 1 85 ? -3.518 11.377 -41.173 1.00 44.91 85 GLU A CA 1
ATOM 677 C C . GLU A 1 85 ? -4.630 11.183 -40.132 1.00 44.91 85 GLU A C 1
ATOM 679 O O . GLU A 1 85 ? -5.740 10.744 -40.414 1.00 44.91 85 GLU A O 1
ATOM 684 N N . GLY A 1 86 ? -4.344 11.619 -38.901 1.00 37.44 86 GLY A N 1
ATOM 685 C CA . GLY A 1 86 ? -5.390 11.884 -37.920 1.00 37.44 86 GLY A CA 1
ATOM 686 C C . GLY A 1 86 ? -5.000 11.618 -36.473 1.00 37.44 86 GLY A C 1
ATOM 687 O O . GLY A 1 86 ? -4.988 10.483 -36.020 1.00 37.44 86 GLY A O 1
ATOM 688 N N . LYS A 1 87 ? -4.865 12.721 -35.732 1.00 41.66 87 LYS A N 1
ATOM 689 C CA . LYS A 1 87 ? -5.005 12.867 -34.273 1.00 41.66 87 LYS A CA 1
ATOM 690 C C . LYS A 1 87 ? -3.811 12.581 -33.350 1.00 41.66 87 LYS A C 1
ATOM 692 O O . LYS A 1 87 ? -3.353 11.468 -33.132 1.00 41.66 87 LYS A O 1
ATOM 697 N N . THR A 1 88 ? -3.519 13.678 -32.647 1.00 36.84 88 THR A N 1
ATOM 698 C CA . THR A 1 88 ? -2.988 13.832 -31.288 1.00 36.84 88 THR A CA 1
ATOM 699 C C . THR A 1 88 ? -1.503 13.572 -31.064 1.00 36.84 88 THR A C 1
ATOM 701 O O . THR A 1 88 ? -1.031 12.451 -30.924 1.00 36.84 88 THR A O 1
ATOM 704 N N . LYS A 1 89 ? -0.802 14.707 -30.935 1.00 43.41 89 LYS A N 1
ATOM 705 C CA . LYS A 1 89 ? 0.377 14.919 -30.098 1.00 43.41 89 LYS A CA 1
ATOM 706 C C . LYS A 1 89 ? 0.210 14.206 -28.751 1.00 43.41 89 LYS A C 1
ATOM 708 O O . LYS A 1 89 ? -0.401 14.753 -27.849 1.00 43.41 89 LYS A O 1
ATOM 713 N N . ASP A 1 90 ? 0.758 13.010 -28.660 1.00 38.72 90 ASP A N 1
ATOM 714 C CA . ASP A 1 90 ? 1.361 12.448 -27.459 1.00 38.72 90 ASP A CA 1
ATOM 715 C C . ASP A 1 90 ? 2.320 11.380 -27.967 1.00 38.72 90 ASP A C 1
ATOM 717 O O . ASP A 1 90 ? 1.989 10.203 -28.094 1.00 38.72 90 ASP A O 1
ATOM 721 N N . ALA A 1 91 ? 3.525 11.811 -28.339 1.00 43.19 91 ALA A N 1
ATOM 722 C CA . ALA A 1 91 ? 4.627 10.890 -28.549 1.00 43.19 91 ALA A CA 1
ATOM 723 C C . ALA A 1 91 ? 5.020 10.331 -27.174 1.00 43.19 91 ALA A C 1
ATOM 725 O O . ALA A 1 91 ? 6.001 10.762 -26.569 1.00 43.19 91 ALA A O 1
ATOM 726 N N . SER A 1 92 ? 4.214 9.407 -26.641 1.00 50.88 92 SER A N 1
ATOM 727 C CA . SER A 1 92 ? 4.602 8.604 -25.494 1.00 50.88 92 SER A CA 1
ATOM 728 C C . SER A 1 92 ? 5.812 7.803 -25.945 1.00 50.88 92 SER A C 1
ATOM 730 O O . SER A 1 92 ? 5.687 6.860 -26.731 1.00 50.88 92 SER A O 1
ATOM 732 N N . VAL A 1 93 ? 6.998 8.219 -25.505 1.00 59.88 93 VAL A N 1
ATOM 733 C CA . VAL A 1 93 ? 8.210 7.413 -25.615 1.00 59.88 93 VAL A CA 1
ATOM 734 C C . VAL A 1 93 ? 7.834 6.026 -25.114 1.00 59.88 93 VAL A C 1
ATOM 736 O O . VAL A 1 93 ? 7.413 5.891 -23.968 1.00 59.88 93 VAL A O 1
ATOM 739 N N . ALA A 1 94 ? 7.886 5.020 -25.989 1.00 65.75 94 ALA A N 1
ATOM 740 C CA . ALA A 1 94 ? 7.435 3.678 -25.657 1.00 65.75 94 ALA A CA 1
ATOM 741 C C . ALA A 1 94 ? 8.266 3.152 -24.478 1.00 65.75 94 ALA A C 1
ATOM 743 O O . ALA A 1 94 ? 9.425 2.758 -24.626 1.00 65.75 94 ALA A O 1
ATOM 744 N N . VAL A 1 95 ? 7.682 3.200 -23.281 1.00 79.44 95 VAL A N 1
ATOM 745 C CA . VAL A 1 95 ? 8.307 2.705 -22.061 1.00 79.44 95 VAL A CA 1
ATOM 746 C C . VAL A 1 95 ? 8.376 1.188 -22.160 1.00 79.44 95 VAL A C 1
ATOM 748 O O . VAL A 1 95 ? 7.385 0.527 -22.472 1.00 79.44 95 VAL A O 1
ATOM 751 N N . SER A 1 96 ? 9.546 0.609 -21.881 1.00 88.19 96 SER A N 1
ATOM 752 C CA . SER A 1 96 ? 9.687 -0.846 -21.946 1.00 88.19 96 SER A CA 1
ATOM 753 C C . SER A 1 96 ? 8.721 -1.539 -20.961 1.00 88.19 96 SER A C 1
ATOM 755 O O . SER A 1 96 ? 8.668 -1.149 -19.788 1.00 88.19 96 SER A O 1
ATOM 757 N N . PRO A 1 97 ? 8.009 -2.608 -21.370 1.00 89.19 97 PRO A N 1
ATOM 758 C CA . PRO A 1 97 ? 7.117 -3.352 -20.474 1.00 89.19 97 PRO A CA 1
ATOM 759 C C . PRO A 1 97 ? 7.826 -3.881 -19.219 1.00 89.19 97 PRO A C 1
ATOM 761 O O . PRO A 1 97 ? 7.241 -3.934 -18.139 1.00 89.19 97 PRO A O 1
ATOM 764 N N . ALA A 1 98 ? 9.112 -4.221 -19.339 1.00 91.06 98 ALA A N 1
ATOM 765 C CA . ALA A 1 98 ? 9.939 -4.659 -18.219 1.00 91.06 98 ALA A CA 1
ATOM 766 C C . ALA A 1 98 ? 10.108 -3.566 -17.148 1.00 91.06 98 ALA A C 1
ATOM 768 O O . ALA A 1 98 ? 10.074 -3.870 -15.955 1.00 91.06 98 ALA A O 1
ATOM 769 N N . LEU A 1 99 ? 10.249 -2.299 -17.555 1.00 93.25 99 LEU A N 1
ATOM 770 C CA . LEU A 1 99 ? 10.358 -1.177 -16.622 1.00 93.25 99 LEU A CA 1
ATOM 771 C C . LEU A 1 99 ? 9.042 -0.954 -15.869 1.00 93.25 99 LEU A C 1
ATOM 773 O O . LEU A 1 99 ? 9.065 -0.771 -14.655 1.00 93.25 99 LEU A O 1
ATOM 777 N N . LEU A 1 100 ? 7.898 -1.056 -16.553 1.00 93.69 100 LEU A N 1
ATOM 778 C CA . LEU A 1 100 ? 6.575 -0.955 -15.923 1.00 93.69 100 LEU A CA 1
ATOM 779 C C . LEU A 1 100 ? 6.314 -2.102 -14.934 1.00 93.69 100 LEU A C 1
ATOM 781 O O . LEU A 1 100 ? 5.824 -1.874 -13.829 1.00 93.69 100 LEU A O 1
ATOM 785 N N . GLN A 1 101 ? 6.713 -3.330 -15.273 1.00 94.56 101 GLN A N 1
ATOM 786 C CA . GLN A 1 101 ? 6.645 -4.457 -14.335 1.00 94.56 101 GLN A CA 1
ATOM 787 C C . GLN A 1 101 ? 7.534 -4.236 -13.104 1.00 94.56 101 GLN A C 1
ATOM 789 O O . GLN A 1 101 ? 7.142 -4.569 -11.982 1.00 94.56 101 GLN A O 1
ATOM 794 N N . LEU A 1 102 ? 8.727 -3.665 -13.294 1.00 95.00 102 LEU A N 1
ATOM 795 C CA . LEU A 1 102 ? 9.626 -3.323 -12.196 1.00 95.00 102 LEU A CA 1
ATOM 796 C C . LEU A 1 102 ? 9.023 -2.217 -11.317 1.00 95.00 102 LEU A C 1
ATOM 798 O O . LEU A 1 102 ? 9.048 -2.360 -10.094 1.00 95.00 102 LEU A O 1
ATOM 802 N N . ALA A 1 103 ? 8.407 -1.189 -11.916 1.00 95.31 103 ALA A N 1
ATOM 803 C CA . ALA A 1 103 ? 7.662 -0.153 -11.196 1.00 95.31 103 ALA A CA 1
ATOM 804 C C . ALA A 1 103 ? 6.591 -0.779 -10.295 1.00 95.31 103 ALA A C 1
ATOM 806 O O . ALA A 1 103 ? 6.580 -0.533 -9.092 1.00 95.31 103 ALA A O 1
ATOM 807 N N . GLY A 1 104 ? 5.758 -1.670 -10.844 1.00 95.44 104 GLY A N 1
ATOM 808 C CA . GLY A 1 104 ? 4.689 -2.331 -10.092 1.00 95.44 104 GLY A CA 1
ATOM 809 C C . GLY A 1 104 ? 5.207 -3.138 -8.902 1.00 95.44 104 GLY A C 1
ATOM 810 O O . GLY A 1 104 ? 4.656 -3.055 -7.803 1.00 95.44 104 GLY A O 1
ATOM 811 N N . ARG A 1 105 ? 6.318 -3.866 -9.073 1.00 95.56 105 ARG A N 1
ATOM 812 C CA . ARG A 1 105 ? 6.963 -4.608 -7.974 1.00 95.56 105 ARG A CA 1
ATOM 813 C C . ARG A 1 105 ? 7.493 -3.679 -6.884 1.00 95.56 105 ARG A C 1
ATOM 815 O O . ARG A 1 105 ? 7.286 -3.955 -5.701 1.00 95.56 105 ARG A O 1
ATOM 822 N N . LEU A 1 106 ? 8.158 -2.588 -7.264 1.00 95.81 106 LEU A N 1
ATOM 823 C CA . LEU A 1 106 ? 8.694 -1.617 -6.311 1.00 95.81 106 LEU A CA 1
ATOM 824 C C . LEU A 1 106 ? 7.580 -0.875 -5.569 1.00 95.81 106 LEU A C 1
ATOM 826 O O . LEU A 1 106 ? 7.645 -0.782 -4.345 1.00 95.81 106 LEU A O 1
ATOM 830 N N . CYS A 1 107 ? 6.535 -0.428 -6.267 1.00 96.19 107 CYS A N 1
ATOM 831 C CA . CYS A 1 107 ? 5.362 0.190 -5.652 1.00 96.19 107 CYS A CA 1
ATOM 832 C C . CYS A 1 107 ? 4.664 -0.779 -4.692 1.00 96.19 107 CYS A C 1
ATOM 834 O O . CYS A 1 107 ? 4.411 -0.420 -3.547 1.00 96.19 107 CYS A O 1
ATOM 836 N N . SER A 1 108 ? 4.431 -2.032 -5.099 1.00 95.50 108 SER A N 1
ATOM 837 C CA . SER A 1 108 ? 3.840 -3.049 -4.218 1.00 95.50 108 SER A CA 1
ATOM 838 C C . SER A 1 108 ? 4.678 -3.262 -2.950 1.00 95.50 108 SER A C 1
ATOM 840 O O . SER A 1 108 ? 4.144 -3.309 -1.841 1.00 95.50 108 SER A O 1
ATOM 842 N N . SER A 1 109 ? 6.007 -3.326 -3.089 1.00 94.75 109 SER A N 1
ATOM 843 C CA . SER A 1 109 ? 6.924 -3.440 -1.951 1.00 94.75 109 SER A CA 1
ATOM 844 C C . SER A 1 109 ? 6.906 -2.200 -1.052 1.00 94.75 109 SER A C 1
ATOM 846 O O . SER A 1 109 ? 6.949 -2.335 0.171 1.00 94.75 109 SER A O 1
ATOM 848 N N . ALA A 1 110 ? 6.857 -0.998 -1.627 1.00 94.81 110 ALA A N 1
ATOM 849 C CA . ALA A 1 110 ? 6.789 0.252 -0.875 1.00 94.81 110 ALA A CA 1
ATOM 850 C C . ALA A 1 110 ? 5.487 0.331 -0.067 1.00 94.81 110 ALA A C 1
ATOM 852 O O . ALA A 1 110 ? 5.526 0.563 1.137 1.00 94.81 110 ALA A O 1
ATOM 853 N N . LEU A 1 111 ? 4.351 0.008 -0.685 1.00 95.12 111 LEU A N 1
ATOM 854 C CA . LEU A 1 111 ? 3.040 0.029 -0.033 1.00 95.12 111 LEU A CA 1
ATOM 855 C C . LEU A 1 111 ? 2.927 -0.995 1.104 1.00 95.12 111 LEU A C 1
ATOM 857 O O . LEU A 1 111 ? 2.324 -0.715 2.136 1.00 95.12 111 LEU A O 1
ATOM 861 N N . LYS A 1 112 ? 3.543 -2.174 0.957 1.00 92.25 112 LYS A N 1
ATOM 862 C CA . LYS A 1 112 ? 3.592 -3.188 2.027 1.00 92.25 112 LYS A CA 1
ATOM 863 C C . LYS A 1 112 ? 4.495 -2.802 3.200 1.00 92.25 112 LYS A C 1
ATOM 865 O O . LYS A 1 112 ? 4.315 -3.323 4.294 1.00 92.25 112 LYS A O 1
ATOM 870 N N . THR A 1 113 ? 5.491 -1.948 2.974 1.00 90.88 113 THR A N 1
ATOM 871 C CA . THR A 1 113 ? 6.482 -1.582 4.002 1.00 90.88 113 THR A CA 1
ATOM 872 C C . THR A 1 113 ? 6.152 -0.266 4.698 1.00 90.88 113 THR A C 1
ATOM 874 O O . THR A 1 113 ? 6.365 -0.155 5.901 1.00 90.88 113 THR A O 1
ATOM 877 N N . GLN A 1 114 ? 5.627 0.711 3.960 1.00 91.06 114 GLN A N 1
ATOM 878 C CA . GLN A 1 114 ? 5.358 2.071 4.439 1.00 91.06 114 GLN A CA 1
ATOM 879 C C . GLN A 1 114 ? 3.863 2.338 4.682 1.00 91.06 114 GLN A C 1
ATOM 881 O O . GLN A 1 114 ? 3.515 3.288 5.383 1.00 91.06 114 GLN A O 1
ATOM 886 N N . GLY A 1 115 ? 2.978 1.496 4.140 1.00 91.94 115 GLY A N 1
ATOM 887 C CA . GLY A 1 115 ? 1.532 1.670 4.223 1.00 91.94 115 GLY A CA 1
ATOM 888 C C . GLY A 1 115 ? 0.987 2.563 3.108 1.00 91.94 115 GLY A C 1
ATOM 889 O O . GLY A 1 115 ? 1.383 2.438 1.950 1.00 91.94 115 GLY A O 1
ATOM 890 N N . ALA A 1 116 ? 0.040 3.432 3.459 1.00 93.75 116 ALA A N 1
ATOM 891 C CA . ALA A 1 116 ? -0.584 4.387 2.552 1.00 93.75 116 ALA A CA 1
ATOM 892 C C . ALA A 1 116 ? 0.424 5.426 2.053 1.00 93.75 116 ALA A C 1
ATOM 894 O O . ALA A 1 116 ? 1.047 6.107 2.873 1.00 93.75 116 ALA A O 1
ATOM 895 N N . LEU A 1 117 ? 0.531 5.579 0.732 1.00 94.69 117 LEU A N 1
ATOM 896 C CA . LEU A 1 117 ? 1.391 6.574 0.087 1.00 94.69 117 LEU A CA 1
ATOM 897 C C . LEU A 1 117 ? 0.625 7.332 -0.996 1.00 94.69 117 LEU A C 1
ATOM 899 O O . LEU A 1 117 ? -0.180 6.743 -1.716 1.00 94.69 117 LEU A O 1
ATOM 903 N N . THR A 1 118 ? 0.890 8.627 -1.147 1.00 94.12 118 THR A N 1
ATOM 904 C CA . THR A 1 118 ? 0.353 9.406 -2.271 1.00 94.12 118 THR A CA 1
ATOM 905 C C . THR A 1 118 ? 1.029 8.998 -3.580 1.00 94.12 118 THR A C 1
ATOM 907 O O . THR A 1 118 ? 2.118 8.412 -3.592 1.00 94.12 118 THR A O 1
ATOM 910 N N . PHE A 1 119 ? 0.406 9.336 -4.711 1.00 94.69 119 PHE A N 1
ATOM 911 C CA . PHE A 1 119 ? 1.013 9.106 -6.024 1.00 94.69 119 PHE A CA 1
ATOM 912 C C . PHE A 1 119 ? 2.395 9.776 -6.142 1.00 94.69 119 PHE A C 1
ATOM 914 O O . PHE A 1 119 ? 3.351 9.155 -6.604 1.00 94.69 119 PHE A O 1
ATOM 921 N N . GLN A 1 120 ? 2.531 11.004 -5.630 1.00 93.50 120 GLN A N 1
ATOM 922 C CA . GLN A 1 120 ? 3.800 11.733 -5.612 1.00 93.50 120 GLN A CA 1
ATOM 923 C C . GLN A 1 120 ? 4.871 11.020 -4.770 1.00 93.50 120 GLN A C 1
ATOM 925 O O . GLN A 1 120 ? 5.994 10.840 -5.233 1.00 93.50 120 GLN A O 1
ATOM 930 N N . GLN A 1 121 ? 4.529 10.533 -3.574 1.00 94.62 121 GLN A N 1
ATOM 931 C CA . GLN A 1 121 ? 5.474 9.788 -2.729 1.00 94.62 121 GLN A CA 1
ATOM 932 C C . GLN A 1 121 ? 5.942 8.487 -3.395 1.00 94.62 121 GLN A C 1
ATOM 934 O O . GLN A 1 121 ? 7.112 8.105 -3.293 1.00 94.62 121 GLN A O 1
ATOM 939 N N . LEU A 1 122 ? 5.047 7.800 -4.111 1.00 96.00 122 LEU A N 1
ATOM 940 C CA . LEU A 1 122 ? 5.403 6.620 -4.900 1.00 96.00 122 LEU A CA 1
ATOM 941 C C . LEU A 1 122 ? 6.340 6.982 -6.056 1.00 96.00 122 LEU A C 1
ATOM 943 O O . LEU A 1 122 ? 7.320 6.274 -6.288 1.00 96.00 122 LEU A O 1
ATOM 947 N N . ARG A 1 123 ? 6.089 8.104 -6.736 1.00 95.31 123 ARG A N 1
ATOM 948 C CA . ARG A 1 123 ? 6.942 8.632 -7.807 1.00 95.31 123 ARG A CA 1
ATOM 949 C C . ARG A 1 123 ? 8.352 8.946 -7.304 1.00 95.31 123 ARG A C 1
ATOM 951 O O . ARG A 1 123 ? 9.332 8.494 -7.891 1.00 95.31 123 ARG A O 1
ATOM 958 N N . GLU A 1 124 ? 8.461 9.650 -6.183 1.00 94.88 124 GLU A N 1
ATOM 959 C CA . GLU A 1 124 ? 9.732 9.955 -5.515 1.00 94.88 124 GLU A CA 1
ATOM 960 C C . GLU A 1 124 ? 10.458 8.675 -5.071 1.00 94.88 124 GLU A C 1
ATOM 962 O O . GLU A 1 124 ? 11.668 8.520 -5.270 1.00 94.88 124 GLU A O 1
ATOM 967 N N . THR A 1 125 ? 9.711 7.700 -4.547 1.00 94.38 125 THR A N 1
ATOM 968 C CA . THR A 1 125 ? 10.253 6.387 -4.172 1.00 94.38 125 THR A CA 1
ATOM 969 C C . THR A 1 125 ? 10.823 5.644 -5.380 1.00 94.38 125 THR A C 1
ATOM 971 O O . THR A 1 125 ? 11.881 5.033 -5.266 1.00 94.38 125 THR A O 1
ATOM 974 N N . LEU A 1 126 ? 10.171 5.694 -6.542 1.00 94.81 126 LEU A N 1
ATOM 975 C CA . LEU A 1 126 ? 10.688 5.075 -7.763 1.00 94.81 126 LEU A CA 1
ATOM 976 C C . LEU A 1 126 ? 11.932 5.803 -8.279 1.00 94.81 126 LEU A C 1
ATOM 978 O O . LEU A 1 126 ? 12.970 5.171 -8.474 1.00 94.81 126 LEU A O 1
ATOM 982 N N . ASN A 1 127 ? 11.857 7.125 -8.424 1.00 93.94 127 ASN A N 1
ATOM 983 C CA . ASN A 1 127 ? 12.950 7.936 -8.963 1.00 93.94 127 ASN A CA 1
ATOM 984 C C . ASN A 1 127 ? 14.215 7.856 -8.097 1.00 93.94 127 ASN A C 1
ATOM 986 O O . ASN A 1 127 ? 15.321 7.806 -8.625 1.00 93.94 127 ASN A O 1
ATOM 990 N N . SER A 1 128 ? 14.070 7.754 -6.771 1.00 93.19 128 SER A N 1
ATOM 991 C CA . SER A 1 128 ? 15.209 7.547 -5.864 1.00 93.19 128 SER A CA 1
ATOM 992 C C . SER A 1 128 ? 15.867 6.165 -5.993 1.00 93.19 128 SER A C 1
ATOM 994 O O . SER A 1 128 ? 17.003 5.981 -5.554 1.00 93.19 128 SER A O 1
ATOM 996 N N . LYS A 1 129 ? 15.179 5.175 -6.580 1.00 91.12 129 LYS A N 1
ATOM 997 C CA . LYS A 1 129 ? 15.708 3.821 -6.819 1.00 91.12 129 LYS A CA 1
ATOM 998 C C . LYS A 1 129 ? 16.335 3.675 -8.198 1.00 91.12 129 LYS A C 1
ATOM 1000 O O . LYS A 1 129 ? 17.338 2.976 -8.319 1.00 91.12 129 LYS A O 1
ATOM 1005 N N . ASN A 1 130 ? 15.724 4.270 -9.220 1.00 88.25 130 ASN A N 1
ATOM 1006 C CA . ASN A 1 130 ? 16.216 4.226 -10.590 1.00 88.25 130 ASN A CA 1
ATOM 1007 C C . ASN A 1 130 ? 15.763 5.473 -11.373 1.00 88.25 130 ASN A C 1
ATOM 1009 O O . ASN A 1 130 ? 14.570 5.751 -11.472 1.00 88.25 130 ASN A O 1
ATOM 1013 N N . ASN A 1 131 ? 16.714 6.174 -11.991 1.00 89.44 131 ASN A N 1
ATOM 1014 C CA . ASN A 1 131 ? 16.448 7.354 -12.815 1.00 89.44 131 ASN A CA 1
ATOM 1015 C C . ASN A 1 131 ? 15.654 7.037 -14.092 1.00 89.44 131 ASN A C 1
A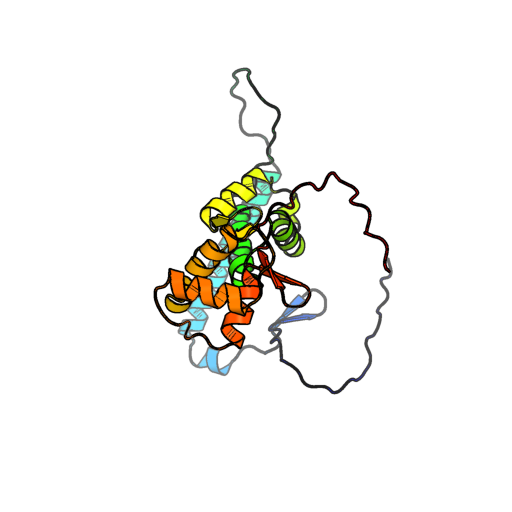TOM 1017 O O . ASN A 1 131 ? 15.020 7.936 -14.640 1.00 89.44 131 ASN A O 1
ATOM 1021 N N . ASP A 1 132 ? 15.628 5.778 -14.544 1.00 89.06 132 ASP A N 1
ATOM 1022 C CA . ASP A 1 132 ? 14.830 5.357 -15.705 1.00 89.06 132 ASP A CA 1
ATOM 1023 C C . ASP A 1 132 ? 13.330 5.656 -15.518 1.00 89.06 132 ASP A C 1
ATOM 1025 O O . ASP A 1 132 ? 12.601 5.843 -16.493 1.00 89.06 132 ASP A O 1
ATOM 1029 N N . PHE A 1 133 ? 12.859 5.746 -14.268 1.00 91.69 133 PHE A N 1
ATOM 1030 C CA . PHE A 1 133 ? 11.465 6.060 -13.959 1.00 91.69 133 PHE A CA 1
ATOM 1031 C C . PHE A 1 133 ? 11.061 7.501 -14.266 1.00 91.69 133 PHE A C 1
ATOM 1033 O O . PHE A 1 133 ? 9.872 7.755 -14.457 1.00 91.69 133 PHE A O 1
ATOM 1040 N N . LEU A 1 134 ? 12.018 8.423 -14.414 1.00 89.56 134 LEU A N 1
ATOM 1041 C CA . LEU A 1 134 ? 11.732 9.804 -14.812 1.00 89.56 134 LEU A CA 1
ATOM 1042 C C . LEU A 1 134 ? 11.062 9.875 -16.190 1.00 89.56 134 LEU A C 1
ATOM 1044 O O . LEU A 1 134 ? 10.240 10.758 -16.419 1.00 89.56 134 LEU A O 1
ATOM 1048 N N . ALA A 1 135 ? 11.369 8.923 -17.076 1.00 88.75 135 ALA A N 1
ATOM 1049 C CA . ALA A 1 135 ? 10.799 8.841 -18.418 1.00 88.75 135 ALA A CA 1
ATOM 1050 C C . ALA A 1 135 ? 9.408 8.178 -18.466 1.00 88.75 135 ALA A C 1
ATOM 1052 O O . ALA A 1 135 ? 8.760 8.201 -19.509 1.00 88.75 135 ALA A O 1
ATOM 1053 N N . VAL A 1 136 ? 8.943 7.564 -17.373 1.00 91.31 136 VAL A N 1
ATOM 1054 C CA . VAL A 1 136 ? 7.638 6.885 -17.338 1.00 91.31 136 VAL A CA 1
ATOM 1055 C C . VAL A 1 136 ? 6.533 7.925 -17.218 1.00 91.31 136 VAL A C 1
ATOM 1057 O O . VAL A 1 136 ? 6.545 8.699 -16.271 1.00 91.31 136 VAL A O 1
ATOM 1060 N N . ALA A 1 137 ? 5.549 7.957 -18.112 1.00 92.31 137 ALA A N 1
ATOM 1061 C CA . ALA A 1 137 ? 4.434 8.893 -17.965 1.00 92.31 137 ALA A CA 1
ATOM 1062 C C . ALA A 1 137 ? 3.578 8.554 -16.730 1.00 92.31 137 ALA A C 1
ATOM 1064 O O . ALA A 1 137 ? 3.412 7.384 -16.378 1.00 92.31 137 ALA A O 1
ATOM 1065 N N . ASP A 1 138 ? 2.990 9.565 -16.088 1.00 92.62 138 ASP A N 1
ATOM 1066 C CA . ASP A 1 138 ? 2.158 9.354 -14.895 1.00 92.62 138 ASP A CA 1
ATOM 1067 C C . ASP A 1 138 ? 0.958 8.451 -15.180 1.00 92.62 138 ASP A C 1
ATOM 1069 O O . ASP A 1 138 ? 0.669 7.550 -14.398 1.00 92.62 138 ASP A O 1
ATOM 1073 N N . ARG A 1 139 ? 0.350 8.591 -16.363 1.00 93.81 139 ARG A N 1
ATOM 1074 C CA . ARG A 1 139 ? -0.739 7.724 -16.830 1.00 93.81 139 ARG A CA 1
ATOM 1075 C C . ARG A 1 139 ? -0.332 6.247 -16.905 1.00 93.81 139 ARG A C 1
ATOM 1077 O O . ARG A 1 139 ? -1.147 5.372 -16.622 1.00 93.81 139 ARG A O 1
ATOM 1084 N N . ASP A 1 140 ? 0.901 5.949 -17.311 1.00 93.19 140 ASP A N 1
ATOM 1085 C CA . ASP A 1 140 ? 1.384 4.565 -17.389 1.00 93.19 140 ASP A CA 1
ATOM 1086 C C . ASP A 1 140 ? 1.657 4.006 -15.991 1.00 93.19 140 ASP A C 1
ATOM 1088 O O . ASP A 1 140 ? 1.295 2.865 -15.698 1.00 93.19 140 ASP A O 1
ATOM 1092 N N . LEU A 1 141 ? 2.242 4.822 -15.110 1.00 94.25 141 LEU A N 1
ATOM 1093 C CA . LEU A 1 141 ? 2.463 4.456 -13.715 1.00 94.25 141 LEU A CA 1
ATOM 1094 C C . LEU A 1 141 ? 1.139 4.218 -12.977 1.00 94.25 141 LEU A C 1
ATOM 1096 O O . LEU A 1 141 ? 1.019 3.252 -12.229 1.00 94.25 141 LEU A O 1
ATOM 1100 N N . GLU A 1 142 ? 0.131 5.050 -13.219 1.00 95.06 142 GLU A N 1
ATOM 1101 C CA . GLU A 1 142 ? -1.201 4.894 -12.642 1.00 95.06 142 GLU A CA 1
ATOM 1102 C C . GLU A 1 142 ? -1.872 3.598 -13.110 1.00 95.06 142 GLU A C 1
ATOM 1104 O O . GLU A 1 142 ? -2.365 2.831 -12.282 1.00 95.06 142 GLU A O 1
ATOM 1109 N N . ARG A 1 143 ? -1.794 3.273 -14.411 1.00 93.62 143 ARG A N 1
ATOM 1110 C CA . ARG A 1 143 ? -2.264 1.974 -14.924 1.00 93.62 143 ARG A CA 1
ATOM 1111 C C . ARG A 1 143 ? -1.562 0.804 -14.238 1.00 93.62 143 ARG A C 1
ATOM 1113 O O . ARG A 1 143 ? -2.210 -0.182 -13.904 1.00 93.62 143 ARG A O 1
ATOM 1120 N N . VAL A 1 144 ? -0.255 0.901 -13.994 1.00 94.75 144 VAL A N 1
ATOM 1121 C CA . VAL A 1 144 ? 0.482 -0.126 -13.242 1.00 94.75 144 VAL A CA 1
ATOM 1122 C C . VAL A 1 144 ? -0.022 -0.216 -11.800 1.00 94.75 144 VAL A C 1
ATOM 1124 O O . VAL A 1 144 ? -0.263 -1.322 -11.317 1.00 94.75 144 VAL A O 1
ATOM 1127 N N . LEU A 1 145 ? -0.223 0.913 -11.116 1.00 94.94 145 LEU A N 1
ATOM 1128 C CA . LEU A 1 145 ? -0.722 0.946 -9.738 1.00 94.94 145 LEU A CA 1
ATOM 1129 C C . LEU A 1 145 ? -2.094 0.285 -9.603 1.00 94.94 145 LEU A C 1
ATOM 1131 O O . LEU A 1 145 ? -2.271 -0.521 -8.693 1.00 94.94 145 LEU A O 1
ATOM 1135 N N . GLN A 1 146 ? -3.009 0.513 -10.546 1.00 94.81 146 GLN A N 1
ATOM 1136 C CA . GLN A 1 146 ? -4.333 -0.127 -10.571 1.00 94.81 146 GLN A CA 1
ATOM 1137 C C . GLN A 1 146 ? -4.269 -1.665 -10.610 1.00 94.81 146 GLN A C 1
ATOM 1139 O O . GLN A 1 146 ? -5.210 -2.329 -10.184 1.00 94.81 146 GLN A O 1
ATOM 1144 N N . THR A 1 147 ? -3.161 -2.253 -11.078 1.00 93.94 147 THR A N 1
ATOM 1145 C CA . THR A 1 147 ? -2.981 -3.717 -11.087 1.00 93.94 147 THR A CA 1
ATOM 1146 C C . THR A 1 147 ? -2.441 -4.288 -9.775 1.00 93.94 147 THR A C 1
ATOM 1148 O O . THR A 1 147 ? -2.578 -5.485 -9.529 1.00 93.94 147 THR A O 1
ATOM 1151 N N . VAL A 1 148 ? -1.807 -3.465 -8.930 1.00 93.88 148 VAL A N 1
ATOM 1152 C CA . VAL A 1 148 ? -1.087 -3.929 -7.726 1.00 93.88 148 VAL A CA 1
ATOM 1153 C C . VAL A 1 148 ? -1.588 -3.314 -6.419 1.00 93.88 148 VAL A C 1
ATOM 1155 O O . VAL A 1 148 ? -1.184 -3.767 -5.344 1.00 93.88 148 VAL A O 1
ATOM 1158 N N . ALA A 1 149 ? -2.424 -2.282 -6.494 1.00 95.44 149 ALA A N 1
ATOM 1159 C CA . ALA A 1 149 ? -2.844 -1.452 -5.377 1.00 95.44 149 ALA A CA 1
ATOM 1160 C C . ALA A 1 149 ? -4.305 -1.008 -5.522 1.00 95.44 149 ALA A C 1
ATOM 1162 O O . ALA A 1 149 ? -4.868 -1.003 -6.613 1.00 95.44 149 ALA A O 1
ATOM 1163 N N . ILE A 1 150 ? -4.904 -0.614 -4.399 1.00 93.38 150 ILE A N 1
ATOM 1164 C CA . ILE A 1 150 ? -6.205 0.058 -4.357 1.00 93.38 150 ILE A CA 1
ATOM 1165 C C . ILE A 1 150 ? -6.002 1.535 -4.028 1.00 93.38 150 ILE A C 1
ATOM 1167 O O . ILE A 1 150 ? -5.124 1.882 -3.234 1.00 93.38 150 ILE A O 1
ATOM 1171 N N . GLN A 1 151 ? -6.820 2.394 -4.623 1.00 92.94 151 GLN A N 1
ATOM 1172 C CA . GLN A 1 151 ? -6.841 3.819 -4.320 1.00 92.94 151 GLN A CA 1
ATOM 1173 C C . GLN A 1 151 ? -7.927 4.113 -3.285 1.00 92.94 151 GLN A C 1
ATOM 1175 O O . GLN A 1 151 ? -9.068 3.674 -3.428 1.00 92.94 151 GLN A O 1
ATOM 1180 N N . VAL A 1 152 ? -7.575 4.859 -2.240 1.00 89.81 152 VAL A N 1
ATOM 1181 C CA . VAL A 1 152 ? -8.508 5.315 -1.206 1.00 89.81 152 VAL A CA 1
ATOM 1182 C C . VAL A 1 152 ? -8.251 6.794 -0.945 1.00 89.81 152 VAL A C 1
ATOM 1184 O O . VAL A 1 152 ? -7.248 7.161 -0.336 1.00 89.81 152 VAL A O 1
ATOM 1187 N N . GLY A 1 153 ? -9.154 7.655 -1.417 1.00 87.75 153 GLY A N 1
ATOM 1188 C CA . GLY A 1 153 ? -8.932 9.101 -1.401 1.00 87.75 153 GLY A CA 1
ATOM 1189 C C . GLY A 1 153 ? -7.698 9.476 -2.230 1.00 87.75 153 GLY A C 1
ATOM 1190 O O . GLY A 1 153 ? -7.587 9.090 -3.393 1.00 87.75 153 GLY A O 1
ATOM 1191 N N . THR A 1 154 ? -6.753 10.197 -1.628 1.00 91.00 154 THR A N 1
ATOM 1192 C CA . THR A 1 154 ? -5.513 10.659 -2.285 1.00 91.00 154 THR A CA 1
ATOM 1193 C C . THR A 1 154 ? -4.336 9.679 -2.188 1.00 91.00 154 THR A C 1
ATOM 1195 O O . THR A 1 154 ? -3.266 9.941 -2.747 1.00 91.00 154 THR A O 1
ATOM 1198 N N . VAL A 1 155 ? -4.504 8.547 -1.493 1.00 94.12 155 VAL A N 1
ATOM 1199 C CA . VAL A 1 155 ? -3.434 7.564 -1.260 1.00 94.12 155 VAL A CA 1
ATOM 1200 C C . VAL A 1 155 ? -3.713 6.225 -1.930 1.00 94.12 155 VAL A C 1
ATOM 1202 O O . VAL A 1 155 ? -4.852 5.791 -2.095 1.00 94.12 155 VAL A O 1
ATOM 1205 N N . TRP A 1 156 ? -2.628 5.545 -2.270 1.00 95.31 156 TRP A N 1
ATOM 1206 C CA . TRP A 1 156 ? -2.594 4.171 -2.735 1.00 95.31 156 TRP A CA 1
ATOM 1207 C C . TRP A 1 156 ? -2.211 3.240 -1.593 1.00 95.31 156 TRP A C 1
ATOM 1209 O O . TRP A 1 156 ? -1.438 3.595 -0.700 1.00 95.31 156 TRP A O 1
ATOM 1219 N N . LEU A 1 157 ? -2.759 2.031 -1.632 1.00 94.00 157 LEU A N 1
ATOM 1220 C CA . LEU A 1 157 ? -2.640 1.028 -0.584 1.00 94.00 157 LEU A CA 1
ATOM 1221 C C . LEU A 1 157 ? -2.414 -0.351 -1.191 1.00 94.00 157 LEU A C 1
ATOM 1223 O O . LEU A 1 157 ? -3.034 -0.716 -2.188 1.00 94.00 157 LEU A O 1
ATOM 1227 N N . ALA A 1 158 ? -1.584 -1.168 -0.540 1.00 94.12 158 ALA A N 1
ATOM 1228 C CA . ALA A 1 158 ? -1.566 -2.596 -0.837 1.00 94.12 158 ALA A CA 1
ATOM 1229 C C . ALA A 1 158 ? -2.967 -3.176 -0.544 1.00 94.12 158 ALA A C 1
ATOM 1231 O O . ALA A 1 158 ? -3.523 -2.844 0.503 1.00 94.12 158 ALA A O 1
ATOM 1232 N N . PRO A 1 159 ? -3.559 -4.029 -1.395 1.00 89.94 159 PRO A N 1
ATOM 1233 C CA . PRO A 1 159 ? -4.887 -4.575 -1.122 1.00 89.94 159 PRO A CA 1
ATOM 1234 C C . PRO A 1 159 ? -4.861 -5.485 0.109 1.00 89.94 159 PRO A C 1
ATOM 1236 O O . PRO A 1 159 ? -5.718 -5.390 0.974 1.00 89.94 159 PRO A O 1
ATOM 1239 N N . LYS A 1 160 ? -3.819 -6.318 0.216 1.00 89.75 160 LYS A N 1
ATOM 1240 C CA . LYS A 1 160 ? -3.583 -7.236 1.334 1.00 89.75 160 LYS A CA 1
ATOM 1241 C C . LYS A 1 160 ? -2.105 -7.271 1.697 1.00 89.75 160 LYS A C 1
ATOM 1243 O O . LYS A 1 160 ? -1.242 -7.159 0.817 1.00 89.75 160 LYS A O 1
ATOM 1248 N N . VAL A 1 161 ? -1.811 -7.472 2.978 1.00 86.25 161 VAL A N 1
ATOM 1249 C CA . VAL A 1 161 ? -0.445 -7.690 3.483 1.00 86.25 161 VAL A CA 1
ATOM 1250 C C . VAL A 1 161 ? -0.094 -9.173 3.626 1.00 86.25 161 VAL A C 1
ATOM 1252 O O . VAL A 1 161 ? 1.082 -9.498 3.775 1.00 86.25 161 VAL A O 1
ATOM 1255 N N . GLY A 1 162 ? -1.072 -10.077 3.479 1.00 86.12 162 GLY A N 1
ATOM 1256 C CA . GLY A 1 162 ? -0.847 -11.529 3.467 1.00 86.12 162 GLY A CA 1
ATOM 1257 C C . GLY A 1 162 ? -0.976 -12.184 4.842 1.00 86.12 162 GLY A C 1
ATOM 1258 O O . GLY A 1 162 ? -0.544 -13.319 5.024 1.00 86.12 162 GLY A O 1
ATOM 1259 N N . ASN A 1 163 ? -1.574 -11.481 5.804 1.00 88.50 163 ASN A N 1
ATOM 1260 C CA . ASN A 1 163 ? -1.935 -12.014 7.110 1.00 88.50 163 ASN A CA 1
ATOM 1261 C C . ASN A 1 163 ? -3.430 -11.765 7.313 1.00 88.50 163 ASN A C 1
ATOM 1263 O O . ASN A 1 163 ? -3.828 -10.632 7.562 1.00 88.50 163 ASN A O 1
ATOM 1267 N N . ALA A 1 164 ? -4.240 -12.823 7.238 1.00 89.38 164 ALA A N 1
ATOM 1268 C CA . ALA A 1 164 ? -5.699 -12.723 7.252 1.00 89.38 164 ALA A CA 1
ATOM 1269 C C . ALA A 1 164 ? -6.261 -12.023 8.504 1.00 89.38 164 ALA A C 1
ATOM 1271 O O . ALA A 1 164 ? -7.223 -11.265 8.402 1.00 89.38 164 ALA A O 1
ATOM 1272 N N . GLN A 1 165 ? -5.650 -12.234 9.676 1.00 89.12 165 GLN A N 1
ATOM 1273 C CA . GLN A 1 165 ? -6.080 -11.569 10.909 1.00 89.12 165 GLN A CA 1
ATOM 1274 C C . GLN A 1 165 ? -5.797 -10.064 10.846 1.00 89.12 165 GLN A C 1
ATOM 1276 O O . GLN A 1 165 ? -6.645 -9.260 11.226 1.00 89.12 165 GLN A O 1
ATOM 1281 N N . MET A 1 166 ? -4.621 -9.679 10.345 1.00 90.31 166 MET A N 1
ATOM 1282 C CA . MET A 1 166 ? -4.251 -8.271 10.179 1.00 90.31 166 MET A CA 1
ATOM 1283 C C . MET A 1 166 ? -5.055 -7.593 9.070 1.00 90.31 166 MET A C 1
ATOM 1285 O O . MET A 1 166 ? -5.482 -6.458 9.254 1.00 90.31 166 MET A O 1
ATOM 1289 N N . ASP A 1 167 ? -5.287 -8.289 7.957 1.00 92.56 167 ASP A N 1
ATOM 1290 C CA . ASP A 1 167 ? -6.066 -7.795 6.821 1.00 92.56 167 ASP A CA 1
ATOM 1291 C C . ASP A 1 167 ? -7.505 -7.461 7.263 1.00 92.56 167 ASP A C 1
ATOM 1293 O O . ASP A 1 167 ? -7.990 -6.380 6.956 1.00 92.56 167 ASP A O 1
ATOM 1297 N N . LEU A 1 168 ? -8.133 -8.285 8.115 1.00 93.12 168 LEU A N 1
ATOM 1298 C CA . LEU A 1 168 ? -9.458 -7.999 8.692 1.00 93.12 168 LEU A CA 1
ATOM 1299 C C . LEU A 1 168 ? -9.502 -6.672 9.474 1.00 93.12 168 LEU A C 1
ATOM 1301 O O . LEU A 1 168 ? -10.427 -5.874 9.323 1.00 93.12 168 LEU A O 1
ATOM 1305 N N . TYR A 1 169 ? -8.502 -6.425 10.324 1.00 94.00 169 TYR A N 1
ATOM 1306 C CA . TYR A 1 169 ? -8.413 -5.169 11.074 1.00 94.00 169 TYR A CA 1
ATOM 1307 C C . TYR A 1 169 ? -8.078 -3.981 10.178 1.00 94.00 169 TYR A C 1
ATOM 1309 O O . TYR A 1 169 ? -8.559 -2.876 10.420 1.00 94.00 169 TYR A O 1
ATOM 1317 N N . ARG A 1 170 ? -7.261 -4.205 9.151 1.00 93.75 170 ARG A N 1
ATOM 1318 C CA . ARG A 1 170 ? -6.861 -3.187 8.187 1.00 93.75 170 ARG A CA 1
ATOM 1319 C C . ARG A 1 170 ? -8.043 -2.732 7.341 1.00 93.75 170 ARG A C 1
ATOM 1321 O O . ARG A 1 170 ? -8.253 -1.531 7.234 1.00 93.75 170 ARG A O 1
ATOM 1328 N N . ASP A 1 171 ? -8.838 -3.665 6.828 1.00 93.00 171 ASP A N 1
ATOM 1329 C CA . ASP A 1 171 ? -10.037 -3.374 6.040 1.00 93.00 171 ASP A CA 1
ATOM 1330 C C . ASP A 1 171 ? -11.061 -2.591 6.874 1.00 93.00 171 ASP A C 1
ATOM 1332 O O . ASP A 1 171 ? -11.564 -1.555 6.442 1.00 93.00 171 ASP A O 1
ATOM 1336 N N . CYS A 1 172 ? -11.289 -3.007 8.126 1.00 94.38 172 CYS A N 1
ATOM 1337 C CA . CYS A 1 172 ? -12.143 -2.261 9.050 1.00 94.38 172 CYS A CA 1
ATOM 1338 C C . CYS A 1 172 ? -11.612 -0.847 9.330 1.00 94.38 172 CYS A C 1
ATOM 1340 O O . CYS A 1 172 ? -12.386 0.109 9.349 1.00 94.38 172 CYS A O 1
ATOM 1342 N N . LEU A 1 173 ? -10.305 -0.702 9.565 1.00 93.94 173 LEU A N 1
ATOM 1343 C CA . LEU A 1 173 ? -9.701 0.597 9.851 1.00 93.94 173 LEU A CA 1
ATOM 1344 C C . LEU A 1 173 ? -9.781 1.533 8.639 1.00 93.94 173 LEU A C 1
ATOM 1346 O O . LEU A 1 173 ? -10.019 2.722 8.817 1.00 93.94 173 LEU A O 1
ATOM 1350 N N . ILE A 1 174 ? -9.621 1.009 7.419 1.00 92.62 174 ILE A N 1
ATOM 1351 C CA . ILE A 1 174 ? -9.817 1.774 6.182 1.00 92.62 174 ILE A CA 1
ATOM 1352 C C . ILE A 1 174 ? -11.242 2.337 6.137 1.00 92.62 174 ILE A C 1
ATOM 1354 O O . ILE A 1 174 ? -11.411 3.528 5.897 1.00 92.62 174 ILE A O 1
ATOM 1358 N N . GLU A 1 175 ? -12.261 1.524 6.415 1.00 92.19 175 GLU A N 1
ATOM 1359 C CA . GLU A 1 175 ? -13.658 1.979 6.391 1.00 92.19 175 GLU A CA 1
ATOM 1360 C C . GLU A 1 175 ? -13.991 2.997 7.489 1.00 92.19 175 GLU A C 1
ATOM 1362 O O . GLU A 1 175 ? -14.741 3.940 7.236 1.00 92.19 175 GLU A O 1
ATOM 1367 N N . VAL A 1 176 ? -13.406 2.854 8.682 1.00 92.88 176 VAL A N 1
ATOM 1368 C CA . VAL A 1 176 ? -13.527 3.845 9.767 1.00 92.88 176 VAL A CA 1
ATOM 1369 C C . VAL A 1 176 ? -12.868 5.167 9.361 1.00 92.88 176 VAL A C 1
ATOM 1371 O O . VAL A 1 176 ? -13.507 6.217 9.369 1.00 92.88 176 VAL A O 1
ATOM 1374 N N . LEU A 1 177 ? -11.613 5.122 8.909 1.00 90.25 177 LEU A N 1
ATOM 1375 C CA . LEU A 1 177 ? -10.852 6.318 8.540 1.00 90.25 177 LEU A CA 1
ATOM 1376 C C . LEU A 1 177 ? -11.411 7.032 7.302 1.00 90.25 177 LEU A C 1
ATOM 1378 O O . LEU A 1 177 ? -11.307 8.250 7.207 1.00 90.25 177 LEU A O 1
ATOM 1382 N N . LYS A 1 178 ? -12.041 6.313 6.366 1.00 88.00 178 LYS A N 1
ATOM 1383 C CA . LYS A 1 178 ? -12.712 6.921 5.202 1.00 88.00 178 LYS A CA 1
ATOM 1384 C C . LYS A 1 178 ? -13.914 7.781 5.589 1.00 88.00 178 LYS A C 1
ATOM 1386 O O . LYS A 1 178 ? -14.205 8.747 4.892 1.00 88.00 178 LYS A O 1
ATOM 1391 N N . LYS A 1 179 ? -14.620 7.423 6.664 1.00 88.31 179 LYS A N 1
ATOM 1392 C CA . LYS A 1 179 ? -15.795 8.158 7.166 1.00 88.31 179 LYS A CA 1
ATOM 1393 C C . LYS A 1 179 ? -15.416 9.314 8.087 1.00 88.31 179 LYS A C 1
ATOM 1395 O O . LYS A 1 179 ? -16.266 10.126 8.440 1.00 88.31 179 LYS A O 1
ATOM 1400 N N . GLN A 1 180 ? -14.151 9.382 8.483 1.00 86.44 180 GLN A N 1
ATOM 1401 C CA . GLN A 1 180 ? -13.655 10.369 9.419 1.00 86.44 180 GLN A CA 1
ATOM 1402 C C . GLN A 1 180 ? -13.738 11.790 8.839 1.00 86.44 180 GLN A C 1
ATOM 1404 O O . GLN A 1 180 ? -13.076 12.123 7.856 1.00 86.44 180 GLN A O 1
ATOM 1409 N N . THR A 1 181 ? -14.485 12.663 9.512 1.00 84.38 181 THR A N 1
ATOM 1410 C CA . THR A 1 181 ? -14.594 14.094 9.178 1.00 84.38 181 THR A CA 1
ATOM 1411 C C . THR A 1 181 ? -13.692 14.990 10.032 1.00 84.38 181 THR A C 1
ATOM 1413 O O . THR A 1 181 ? -13.454 16.147 9.693 1.00 84.38 181 THR A O 1
ATOM 1416 N N . GLN A 1 182 ? -13.135 14.485 11.127 1.00 87.75 182 GLN A N 1
ATOM 1417 C CA . GLN A 1 182 ? -12.231 15.240 11.996 1.00 87.75 182 GLN A CA 1
ATOM 1418 C C . GLN A 1 182 ? -11.215 14.308 12.660 1.00 87.75 182 GLN A C 1
ATOM 1420 O O . GLN A 1 182 ? -11.527 13.129 12.841 1.00 87.75 182 GLN A O 1
ATOM 1425 N N . PRO A 1 183 ? -10.018 14.791 13.037 1.00 91.00 183 PRO A N 1
ATOM 1426 C CA . PRO A 1 183 ? -9.048 13.982 13.765 1.00 91.00 183 PRO A CA 1
ATOM 1427 C C . PRO A 1 183 ? -9.668 13.358 15.022 1.00 91.00 183 PRO A C 1
ATOM 1429 O O . PRO A 1 183 ? -10.380 14.016 15.776 1.00 91.00 183 PRO A O 1
ATOM 1432 N N . GLN A 1 184 ? -9.413 12.071 15.246 1.00 93.06 184 GLN A N 1
ATOM 1433 C CA . GLN A 1 184 ? -10.006 11.305 16.343 1.00 93.06 184 GLN A CA 1
ATOM 1434 C C . GLN A 1 184 ? -8.925 10.755 17.265 1.00 93.06 184 GLN A C 1
ATOM 1436 O O . GLN A 1 184 ? -7.811 10.442 16.843 1.00 93.06 184 GLN A O 1
ATOM 1441 N N . SER A 1 185 ? -9.253 10.599 18.546 1.00 94.88 185 SER A N 1
ATOM 1442 C CA . SER A 1 185 ? -8.359 9.915 19.476 1.00 94.88 185 SER A CA 1
ATOM 1443 C C . SER A 1 185 ? -8.259 8.428 19.125 1.00 94.88 185 SER A C 1
ATOM 1445 O O . SER A 1 185 ? -9.172 7.829 18.553 1.00 94.88 185 SER A O 1
ATOM 1447 N N . LYS A 1 186 ? -7.159 7.790 19.535 1.00 94.44 186 LYS A N 1
ATOM 1448 C CA . LYS A 1 186 ? -7.000 6.337 19.381 1.00 94.44 186 LYS A CA 1
ATOM 1449 C C . LYS A 1 186 ? -8.168 5.561 20.008 1.00 94.44 186 LYS A C 1
ATOM 1451 O O . LYS A 1 186 ? -8.594 4.557 19.449 1.00 94.44 186 LYS A O 1
ATOM 1456 N N . ALA A 1 187 ? -8.659 6.008 21.165 1.00 94.12 187 ALA A N 1
ATOM 1457 C CA . ALA A 1 187 ? -9.749 5.347 21.876 1.00 94.12 187 ALA A CA 1
ATOM 1458 C C . ALA A 1 187 ? -11.058 5.377 21.071 1.00 94.12 187 ALA A C 1
ATOM 1460 O O . ALA A 1 187 ? -11.709 4.342 20.956 1.00 94.12 187 ALA A O 1
ATOM 1461 N N . ALA A 1 188 ? -11.382 6.520 20.455 1.00 95.00 188 ALA A N 1
ATOM 1462 C CA . ALA A 1 188 ? -12.558 6.659 19.597 1.00 95.00 188 ALA A CA 1
ATOM 1463 C C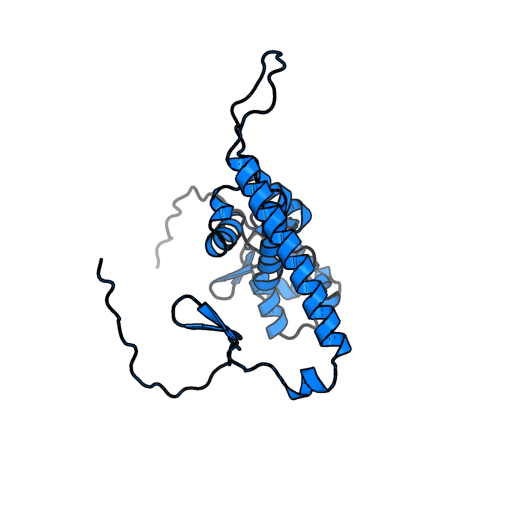 . ALA A 1 188 ? -12.480 5.727 18.377 1.00 95.00 188 ALA A C 1
ATOM 1465 O O . ALA A 1 188 ? -13.408 4.965 18.125 1.00 95.00 188 ALA A O 1
ATOM 1466 N N . ILE A 1 189 ? -11.327 5.684 17.699 1.00 95.12 189 ILE A N 1
ATOM 1467 C CA . ILE A 1 189 ? -11.122 4.794 16.545 1.00 95.12 189 ILE A CA 1
ATOM 1468 C C . ILE A 1 189 ? -11.269 3.322 16.950 1.00 95.12 189 ILE A C 1
ATOM 1470 O O . ILE A 1 189 ? -11.924 2.546 16.260 1.00 95.12 189 ILE A O 1
ATOM 1474 N N . VAL A 1 190 ? -10.685 2.914 18.082 1.00 95.06 190 VAL A N 1
ATOM 1475 C CA . VAL A 1 190 ? -10.806 1.533 18.584 1.00 95.06 190 VAL A CA 1
ATOM 1476 C C . VAL A 1 190 ? -12.254 1.179 18.906 1.00 95.06 190 VAL A C 1
ATOM 1478 O O . VAL A 1 190 ? -12.678 0.058 18.627 1.00 95.06 190 VAL A O 1
ATOM 1481 N N . GLN A 1 191 ? -13.007 2.115 19.482 1.00 94.88 191 GLN A N 1
ATOM 1482 C CA . GLN A 1 191 ? -14.423 1.930 19.772 1.00 94.88 191 GLN A CA 1
ATOM 1483 C C . GLN A 1 191 ? -15.234 1.750 18.483 1.00 94.88 191 GLN A C 1
ATOM 1485 O O . GLN A 1 191 ? -15.994 0.788 18.386 1.00 94.88 191 GLN A O 1
ATOM 1490 N N . GLU A 1 192 ? -15.026 2.601 17.477 1.00 94.81 192 GLU A N 1
ATOM 1491 C CA . GLU A 1 192 ? -15.694 2.481 16.175 1.00 94.81 192 GLU A CA 1
ATOM 1492 C C . GLU A 1 192 ? -15.343 1.167 15.466 1.00 94.81 192 GLU A C 1
ATOM 1494 O O . GLU A 1 192 ? -16.231 0.463 14.987 1.00 94.81 192 GLU A O 1
ATOM 1499 N N . MET A 1 193 ? -14.067 0.769 15.466 1.00 95.50 193 MET A N 1
ATOM 1500 C CA . MET A 1 193 ? -13.651 -0.525 14.914 1.00 95.50 193 MET A CA 1
ATOM 1501 C C . MET A 1 193 ? -14.297 -1.702 15.656 1.00 95.50 193 MET A C 1
ATOM 1503 O O . MET A 1 193 ? -14.676 -2.696 15.037 1.00 95.50 193 MET A O 1
ATOM 1507 N N . SER A 1 194 ? -14.412 -1.611 16.984 1.00 94.81 194 SER A N 1
ATOM 1508 C CA . SER A 1 194 ? -15.021 -2.659 17.804 1.00 94.81 194 SER A CA 1
ATOM 1509 C C . SER A 1 194 ? -16.510 -2.824 17.496 1.00 94.81 194 SER A C 1
ATOM 1511 O O . SER A 1 194 ? -16.993 -3.953 17.397 1.00 94.81 194 SER A O 1
ATOM 1513 N N . GLN A 1 195 ? -17.213 -1.708 17.282 1.00 94.81 195 GLN A N 1
ATOM 1514 C CA . GLN A 1 195 ? -18.610 -1.696 16.852 1.00 94.81 195 GLN A CA 1
ATOM 1515 C C . GLN A 1 195 ? -18.761 -2.257 15.433 1.00 94.81 195 GLN A C 1
ATOM 1517 O O . GLN A 1 195 ? -19.598 -3.126 15.209 1.00 94.81 195 GLN A O 1
ATOM 1522 N N . ALA A 1 196 ? -17.915 -1.827 14.493 1.00 93.62 196 ALA A N 1
ATOM 1523 C CA . ALA A 1 196 ? -17.970 -2.266 13.099 1.00 93.62 196 ALA A CA 1
ATOM 1524 C C . ALA A 1 196 ? -17.688 -3.770 12.926 1.00 93.62 196 ALA A C 1
ATOM 1526 O O . ALA A 1 196 ? -18.316 -4.424 12.098 1.00 93.62 196 ALA A O 1
ATOM 1527 N N . LEU A 1 197 ? -16.767 -4.332 13.716 1.00 93.31 197 LEU A N 1
ATOM 1528 C CA . LEU A 1 197 ? -16.439 -5.763 13.691 1.00 93.31 197 LEU A CA 1
ATOM 1529 C C . LEU A 1 197 ? -17.317 -6.610 14.624 1.00 93.31 197 LEU A C 1
ATOM 1531 O O . LEU A 1 197 ? -17.131 -7.826 14.673 1.00 93.31 197 LEU A O 1
ATOM 1535 N N . ASN A 1 198 ? -18.219 -5.985 15.389 1.00 93.25 198 ASN A N 1
ATOM 1536 C CA . ASN A 1 198 ? -19.017 -6.621 16.439 1.00 93.25 198 ASN A CA 1
ATOM 1537 C C . ASN A 1 198 ? -18.177 -7.501 17.393 1.00 93.25 198 ASN A C 1
ATOM 1539 O O . ASN A 1 198 ? -18.556 -8.614 17.758 1.00 93.25 198 ASN A O 1
ATOM 1543 N N . ARG A 1 199 ? -16.977 -7.028 17.751 1.00 92.25 199 ARG A N 1
ATOM 1544 C CA . ARG A 1 199 ? -16.040 -7.740 18.636 1.00 92.25 199 ARG A CA 1
ATOM 1545 C C . ARG A 1 199 ? -15.071 -6.777 19.297 1.00 92.25 199 ARG A C 1
ATOM 1547 O O . ARG A 1 199 ? -14.804 -5.694 18.779 1.00 92.25 199 ARG A O 1
ATOM 1554 N N . ARG A 1 200 ? -14.458 -7.196 20.402 1.00 90.50 200 ARG A N 1
ATOM 1555 C CA . ARG A 1 200 ? -13.353 -6.444 21.007 1.00 90.50 200 ARG A CA 1
ATOM 1556 C C . ARG A 1 200 ? -12.101 -6.545 20.133 1.00 90.50 200 ARG A C 1
ATOM 1558 O O . ARG A 1 200 ? -11.786 -7.615 19.621 1.00 90.50 200 ARG A O 1
ATOM 1565 N N . ILE A 1 201 ? -11.375 -5.438 19.991 1.00 92.19 201 ILE A N 1
ATOM 1566 C CA . ILE A 1 201 ? -10.073 -5.429 19.318 1.00 92.19 201 ILE A CA 1
ATOM 1567 C C . ILE A 1 201 ? -9.051 -6.120 20.226 1.00 92.19 201 ILE A C 1
ATOM 1569 O O . ILE A 1 201 ? -8.718 -5.604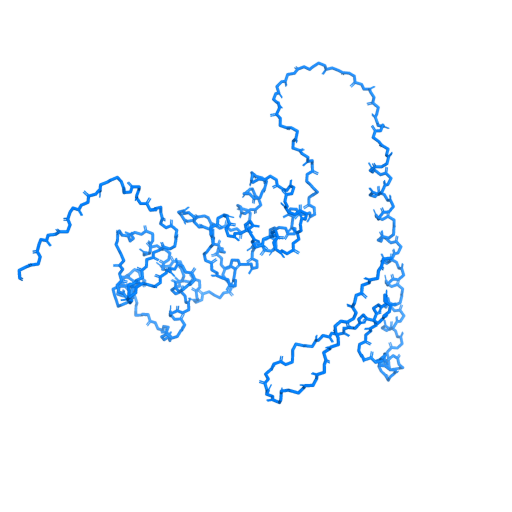 21.292 1.00 92.19 201 ILE A O 1
ATOM 1573 N N . ASP A 1 202 ? -8.568 -7.287 19.804 1.00 90.00 202 ASP A N 1
ATOM 1574 C CA . ASP A 1 202 ? -7.621 -8.135 20.545 1.00 90.00 202 ASP A CA 1
ATOM 1575 C C . ASP A 1 202 ? -6.151 -7.910 20.146 1.00 90.00 202 ASP A C 1
ATOM 1577 O O . ASP A 1 202 ? -5.264 -8.694 20.483 1.00 90.00 202 ASP A O 1
ATOM 1581 N N . LEU A 1 203 ? -5.868 -6.815 19.437 1.00 89.94 203 LEU A N 1
ATOM 1582 C CA . LEU A 1 203 ? -4.516 -6.488 19.007 1.00 89.94 203 LEU A CA 1
ATOM 1583 C C . LEU A 1 203 ? -3.682 -5.898 20.152 1.00 89.94 203 LEU A C 1
ATOM 1585 O O . LEU A 1 203 ? -4.128 -4.954 20.812 1.00 89.94 203 LEU A O 1
ATOM 1589 N N . PRO A 1 204 ? -2.420 -6.342 20.319 1.00 93.38 204 PRO A N 1
ATOM 1590 C CA . PRO A 1 204 ? -1.468 -5.653 21.172 1.00 93.38 204 PRO A CA 1
ATOM 1591 C C . PRO A 1 204 ? -1.338 -4.182 20.778 1.00 93.38 204 PRO A C 1
ATOM 1593 O O . PRO A 1 204 ? -1.316 -3.823 19.596 1.00 93.38 204 PRO A O 1
ATOM 1596 N N . ASP A 1 205 ? -1.188 -3.324 21.780 1.00 91.19 205 ASP A N 1
ATOM 1597 C CA . ASP A 1 205 ? -1.176 -1.875 21.610 1.00 91.19 205 ASP A CA 1
ATOM 1598 C C . ASP A 1 205 ? -0.124 -1.393 20.585 1.00 91.19 205 ASP A C 1
ATOM 1600 O O . ASP A 1 205 ? -0.414 -0.531 19.747 1.00 91.19 205 ASP A O 1
ATOM 1604 N N . PHE A 1 206 ? 1.067 -2.001 20.605 1.00 92.62 206 PHE A N 1
ATOM 1605 C CA . PHE A 1 206 ? 2.143 -1.739 19.647 1.00 92.62 206 PHE A CA 1
ATOM 1606 C C . PHE A 1 206 ? 1.736 -2.070 18.202 1.00 92.62 206 PHE A C 1
ATOM 1608 O O . PHE A 1 206 ? 1.978 -1.270 17.294 1.00 92.62 206 PHE A O 1
ATOM 1615 N N . THR A 1 207 ? 1.075 -3.210 17.989 1.00 92.12 207 THR A N 1
ATOM 1616 C CA . THR A 1 207 ? 0.581 -3.653 16.676 1.00 92.12 207 THR A CA 1
ATOM 1617 C C . THR A 1 207 ? -0.488 -2.705 16.151 1.00 92.12 207 THR A C 1
ATOM 1619 O O . THR A 1 207 ? -0.430 -2.287 14.997 1.00 92.12 207 THR A O 1
ATOM 1622 N N . LEU A 1 208 ? -1.410 -2.278 17.015 1.00 92.44 208 LEU A N 1
ATOM 1623 C CA . LEU A 1 208 ? -2.443 -1.312 16.656 1.00 92.44 208 LEU A CA 1
ATOM 1624 C C . LEU A 1 208 ? -1.848 0.055 16.279 1.00 92.44 208 LEU A C 1
ATOM 1626 O O . LEU A 1 208 ? -2.250 0.645 15.281 1.00 92.44 208 LEU A O 1
ATOM 1630 N N . ARG A 1 209 ? -0.852 0.557 17.025 1.00 92.75 209 ARG A N 1
ATOM 1631 C CA . ARG A 1 209 ? -0.151 1.806 16.658 1.00 92.75 209 ARG A CA 1
ATOM 1632 C C . ARG A 1 209 ? 0.612 1.675 15.344 1.00 92.75 209 ARG A C 1
ATOM 1634 O O . ARG A 1 209 ? 0.723 2.650 14.605 1.00 92.75 209 ARG A O 1
ATOM 1641 N N . LYS A 1 210 ? 1.181 0.501 15.058 1.00 92.12 210 LYS A N 1
ATOM 1642 C CA . LYS A 1 210 ? 1.819 0.232 13.767 1.00 92.12 210 LYS A CA 1
ATOM 1643 C C . LYS A 1 210 ? 0.789 0.306 12.635 1.00 92.12 210 LYS A C 1
ATOM 1645 O O . LYS A 1 210 ? 1.012 1.071 11.707 1.00 92.12 210 LYS A O 1
ATOM 1650 N N . LEU A 1 211 ? -0.345 -0.379 12.779 1.00 92.50 211 LEU A N 1
ATOM 1651 C CA . LEU A 1 211 ? -1.437 -0.371 11.803 1.00 92.50 211 LEU A CA 1
ATOM 1652 C C . LEU A 1 211 ? -1.996 1.044 11.569 1.00 92.50 211 LEU A C 1
ATOM 1654 O O . LEU A 1 211 ? -2.183 1.458 10.430 1.00 92.50 211 LEU A O 1
ATOM 1658 N N . LEU A 1 212 ? -2.189 1.825 12.636 1.00 94.00 212 LEU A N 1
ATOM 1659 C CA . LEU A 1 212 ? -2.615 3.221 12.524 1.00 94.00 212 LEU A CA 1
ATOM 1660 C C . LEU A 1 212 ? -1.613 4.065 11.730 1.00 94.00 212 LEU A C 1
ATOM 1662 O O . LEU A 1 212 ? -2.021 4.792 10.836 1.00 94.00 212 LEU A O 1
ATOM 1666 N N . ARG A 1 213 ? -0.304 3.929 11.979 1.00 93.88 213 ARG A N 1
ATOM 1667 C CA . ARG A 1 213 ? 0.731 4.672 11.231 1.00 93.88 213 ARG A CA 1
ATOM 1668 C C . ARG A 1 213 ? 0.817 4.297 9.758 1.00 93.88 213 ARG A C 1
ATOM 1670 O O . ARG A 1 213 ? 1.324 5.093 8.968 1.00 93.88 213 ARG A O 1
ATOM 1677 N N . GLU A 1 214 ? 0.341 3.117 9.371 1.00 92.81 214 GLU A N 1
ATOM 1678 C CA . GLU A 1 214 ? 0.260 2.753 7.958 1.00 92.81 214 GLU A CA 1
ATOM 1679 C C . GLU A 1 214 ? -0.759 3.645 7.235 1.00 92.81 214 GLU A C 1
ATOM 1681 O O . GLU A 1 214 ? -0.456 4.137 6.151 1.00 92.81 214 GLU A O 1
ATOM 1686 N N . LEU A 1 215 ? -1.911 3.938 7.849 1.00 91.62 215 LEU A N 1
ATOM 1687 C CA . LEU A 1 215 ? -3.053 4.594 7.190 1.00 91.62 215 LEU A CA 1
ATOM 1688 C C . LEU A 1 215 ? -3.298 6.053 7.610 1.00 91.62 215 LEU A C 1
ATOM 1690 O O . LEU A 1 215 ? -3.920 6.811 6.867 1.00 91.62 215 LEU A O 1
ATOM 1694 N N . ALA A 1 216 ? -2.809 6.455 8.777 1.00 93.19 216 ALA A N 1
ATOM 1695 C CA . ALA A 1 216 ? -3.104 7.731 9.412 1.00 93.19 216 ALA A CA 1
ATOM 1696 C C . ALA A 1 216 ? -1.832 8.439 9.904 1.00 93.19 216 ALA A C 1
ATOM 1698 O O . ALA A 1 216 ? -0.787 7.818 10.127 1.00 93.19 216 ALA A O 1
ATOM 1699 N N . VAL A 1 217 ? -1.934 9.756 10.062 1.00 91.88 217 VAL A N 1
ATOM 1700 C CA . VAL A 1 217 ? -0.923 10.616 10.689 1.00 91.88 217 VAL A CA 1
ATOM 1701 C C . VAL A 1 217 ? -1.352 10.884 12.125 1.00 91.88 217 VAL A C 1
ATOM 1703 O O . VAL A 1 217 ? -2.546 10.956 12.403 1.00 91.88 217 VAL A O 1
ATOM 1706 N N . ASN A 1 218 ? -0.390 10.981 13.043 1.00 93.31 218 ASN A N 1
ATOM 1707 C CA . ASN A 1 218 ? -0.662 11.380 14.417 1.00 93.31 218 ASN A CA 1
ATOM 1708 C C . ASN A 1 218 ? -0.188 12.813 14.655 1.00 93.31 218 ASN A C 1
ATOM 1710 O O . ASN A 1 218 ? 0.993 13.102 14.476 1.00 93.31 218 ASN A O 1
ATOM 1714 N N . GLU A 1 219 ? -1.099 13.660 15.112 1.00 92.00 219 GLU A N 1
ATOM 1715 C CA . GLU A 1 219 ? -0.852 15.053 15.465 1.00 92.00 219 GLU A CA 1
ATOM 1716 C C . GLU A 1 219 ? -1.377 15.272 16.883 1.00 92.00 219 GLU A C 1
ATOM 1718 O O . GLU A 1 219 ? -2.573 15.146 17.146 1.00 92.00 219 GLU A O 1
ATOM 1723 N N . SER A 1 220 ? -0.471 15.518 17.832 1.00 90.56 220 SER A N 1
ATOM 1724 C CA . SER A 1 220 ? -0.818 15.801 19.234 1.00 90.56 220 SER A CA 1
ATOM 1725 C C . SER A 1 220 ? -1.753 14.765 19.885 1.00 90.56 220 SER A C 1
ATOM 1727 O O . SER A 1 220 ? -2.600 15.104 20.706 1.00 90.56 220 SER A O 1
ATOM 1729 N N . GLY A 1 221 ? -1.619 13.482 19.522 1.00 89.31 221 GLY A N 1
ATOM 1730 C CA . GLY A 1 221 ? -2.454 12.397 20.058 1.00 89.31 221 GLY A CA 1
ATOM 1731 C C . GLY A 1 221 ? -3.745 12.117 19.278 1.00 89.31 221 GLY A C 1
ATOM 1732 O O . GLY A 1 221 ? -4.391 11.096 19.535 1.00 89.31 221 GLY A O 1
ATOM 1733 N N . PHE A 1 222 ? -4.067 12.930 18.274 1.00 92.38 222 PHE A N 1
ATOM 1734 C CA . PHE A 1 222 ? -5.178 12.713 17.353 1.00 92.38 222 PHE A CA 1
ATOM 1735 C C . PHE A 1 222 ? -4.688 12.082 16.055 1.00 92.38 222 PHE A C 1
ATOM 1737 O O . PHE A 1 222 ? -3.586 12.355 15.590 1.00 92.38 222 PHE A O 1
ATOM 1744 N N . TRP A 1 223 ? -5.492 11.191 15.489 1.00 93.88 223 TRP A N 1
ATOM 1745 C CA . TRP A 1 223 ? -5.192 10.480 14.255 1.00 93.88 223 TRP A CA 1
ATOM 1746 C C . TRP A 1 223 ? -6.075 10.999 13.132 1.00 93.88 223 TRP A C 1
ATOM 1748 O O . TRP A 1 223 ? -7.289 11.091 13.311 1.00 93.88 223 TRP A O 1
ATOM 1758 N N . SER A 1 224 ? -5.476 11.302 11.985 1.00 92.06 224 SER A N 1
ATOM 1759 C CA . SER A 1 224 ? -6.158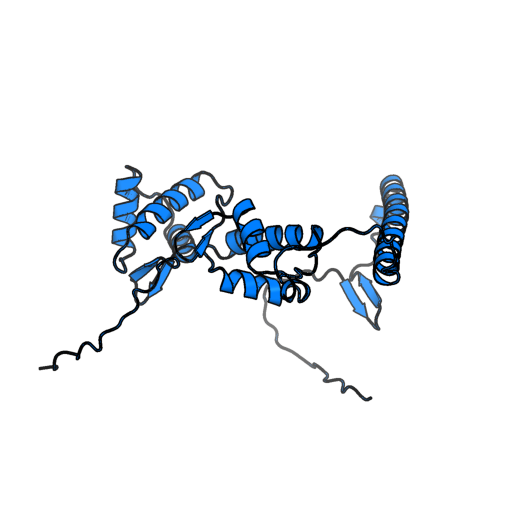 11.760 10.773 1.00 92.06 224 SER A CA 1
ATOM 1760 C C . SER A 1 224 ? -5.788 10.878 9.580 1.00 92.06 224 SER A C 1
ATOM 1762 O O . SER A 1 224 ? -4.640 10.449 9.433 1.00 92.06 224 SER A O 1
ATOM 1764 N N . PHE A 1 225 ? -6.761 10.562 8.724 1.00 92.06 225 PHE A N 1
ATOM 1765 C CA . PHE A 1 225 ? -6.516 9.742 7.539 1.00 92.06 225 PHE A CA 1
ATOM 1766 C C . PHE A 1 225 ? -5.564 10.429 6.544 1.00 92.06 225 PHE A C 1
ATOM 1768 O O . PHE A 1 225 ? -5.817 11.552 6.112 1.00 92.06 225 PHE A O 1
ATOM 1775 N N . LYS A 1 226 ? -4.504 9.728 6.110 1.00 89.56 226 LYS A N 1
ATOM 1776 C CA . LYS A 1 226 ? -3.528 10.254 5.130 1.00 89.56 226 LYS A CA 1
ATOM 1777 C C . LYS A 1 226 ? -4.148 10.555 3.765 1.00 89.56 226 LYS A C 1
ATOM 1779 O O . LYS A 1 226 ? -3.685 11.446 3.067 1.00 89.56 226 LYS A O 1
ATOM 1784 N N . GL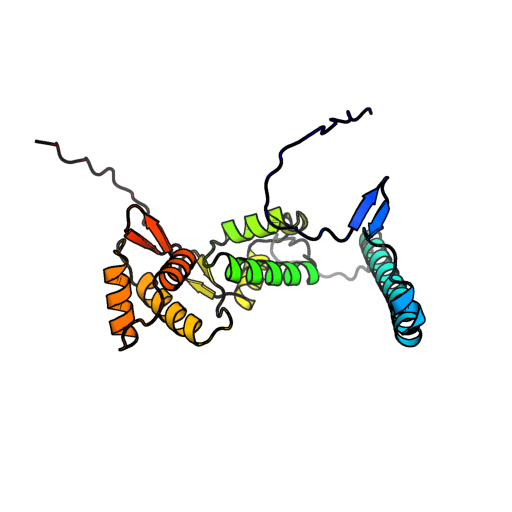Y A 1 227 ? -5.162 9.781 3.374 1.00 80.75 227 GLY A N 1
ATOM 1785 C CA . GLY A 1 227 ? -5.840 9.909 2.082 1.00 80.75 227 GLY A CA 1
ATOM 1786 C C . GLY A 1 227 ? -6.882 11.014 2.016 1.00 80.75 227 GLY A C 1
ATOM 1787 O O . GLY A 1 227 ? -7.636 11.072 1.044 1.00 80.75 227 GLY A O 1
ATOM 1788 N N . ARG A 1 228 ? -6.982 11.848 3.052 1.00 81.19 228 ARG A N 1
ATOM 1789 C CA . ARG A 1 228 ? -7.941 12.940 3.087 1.00 81.19 228 ARG A CA 1
ATOM 1790 C C . ARG A 1 228 ? -7.524 14.023 2.094 1.00 81.19 228 ARG A C 1
ATOM 1792 O O . ARG A 1 228 ? -6.375 14.458 2.094 1.00 81.19 228 ARG A O 1
ATOM 1799 N N . VAL A 1 229 ? -8.462 14.466 1.260 1.00 68.88 229 VAL A N 1
ATOM 1800 C CA . VAL A 1 229 ? -8.286 15.707 0.500 1.00 68.88 229 VAL A CA 1
ATOM 1801 C C . VAL A 1 229 ? -8.383 16.841 1.521 1.00 68.88 229 VAL A C 1
ATOM 1803 O O . VAL A 1 229 ? -9.410 16.914 2.201 1.00 68.88 229 VAL A O 1
ATOM 1806 N N . PRO A 1 230 ? -7.346 17.677 1.707 1.00 62.28 230 PRO A N 1
ATOM 1807 C CA . PRO A 1 230 ? -7.502 18.872 2.517 1.00 62.28 230 PRO A CA 1
ATOM 1808 C C . PRO A 1 230 ? -8.600 19.708 1.863 1.00 62.28 230 PRO A C 1
ATOM 1810 O O . PRO A 1 230 ? -8.493 20.048 0.683 1.00 62.28 230 PRO A O 1
ATOM 1813 N N . GLU A 1 231 ? -9.679 19.980 2.596 1.00 55.34 231 GLU A N 1
ATOM 1814 C CA . GLU A 1 231 ? -10.656 20.961 2.137 1.00 55.34 231 GLU A CA 1
ATOM 1815 C C . GLU A 1 231 ? -9.877 22.252 1.910 1.00 55.34 231 GLU A C 1
ATOM 1817 O O . GLU A 1 231 ? -9.126 22.689 2.783 1.00 55.34 231 GLU A O 1
ATOM 1822 N N . SER A 1 232 ? -9.931 22.773 0.686 1.00 46.00 232 SER A N 1
ATOM 1823 C CA . SER A 1 232 ? -9.262 24.014 0.329 1.00 46.00 232 SER A CA 1
ATOM 1824 C C . SER A 1 232 ? -9.839 25.109 1.220 1.00 46.00 232 SER A C 1
ATOM 1826 O O . SER A 1 232 ? -10.940 25.591 0.975 1.00 46.00 232 SER A O 1
ATOM 1828 N N . GLY A 1 233 ? -9.133 25.420 2.305 1.00 40.88 233 GLY A N 1
ATOM 1829 C CA . GLY A 1 233 ? -9.495 26.467 3.245 1.00 40.88 233 GLY A CA 1
ATOM 1830 C C . GLY A 1 233 ? -9.262 27.819 2.596 1.00 40.88 233 GLY A C 1
ATOM 1831 O O . GLY A 1 233 ? -8.189 28.396 2.734 1.00 40.88 233 GLY A O 1
ATOM 1832 N N . ASP A 1 234 ? -10.262 28.291 1.864 1.00 41.94 234 ASP A N 1
ATOM 1833 C CA . ASP A 1 234 ? -10.528 29.716 1.756 1.00 41.94 234 ASP A CA 1
ATOM 1834 C C . ASP A 1 234 ? -11.183 30.142 3.080 1.00 41.94 234 ASP A C 1
ATOM 1836 O O . ASP A 1 234 ? -12.154 29.518 3.517 1.00 41.94 234 ASP A O 1
ATOM 1840 N N . GLY A 1 235 ? -10.618 31.140 3.759 1.00 36.88 235 GLY A N 1
ATOM 1841 C CA . GLY A 1 235 ? -11.175 31.669 5.007 1.00 36.88 235 GLY A CA 1
ATOM 1842 C C . GLY A 1 235 ? -10.161 31.836 6.130 1.00 36.88 235 GLY A C 1
ATOM 1843 O O . GLY A 1 235 ? -10.032 30.993 7.014 1.00 36.88 235 GLY A O 1
ATOM 1844 N N . ASP A 1 236 ? -9.495 32.983 6.107 1.00 42.84 236 ASP A N 1
ATOM 1845 C CA . ASP A 1 236 ? -8.988 33.688 7.280 1.00 42.84 236 ASP A CA 1
ATOM 1846 C C . ASP A 1 236 ? -10.093 33.736 8.360 1.00 42.84 236 ASP A C 1
ATOM 1848 O O . ASP A 1 236 ? -11.084 34.455 8.221 1.00 42.84 236 ASP A O 1
ATOM 1852 N N . VAL A 1 237 ? -9.985 32.902 9.399 1.00 43.28 237 VAL A N 1
ATOM 1853 C CA . VAL A 1 237 ? -10.859 32.970 10.578 1.00 43.28 237 VAL A CA 1
ATOM 1854 C C . VAL A 1 237 ? -10.069 33.675 11.679 1.00 43.28 237 VAL A C 1
ATOM 1856 O O . VAL A 1 237 ? -9.091 33.103 12.172 1.00 43.28 237 VAL A O 1
ATOM 1859 N N . PRO A 1 238 ? -10.465 34.893 12.094 1.00 41.41 238 PRO A N 1
ATOM 1860 C CA . PRO A 1 238 ? -9.787 35.607 13.162 1.00 41.41 238 PRO A CA 1
ATOM 1861 C C . PRO A 1 238 ? -9.879 34.810 14.463 1.00 41.41 238 PRO A C 1
ATOM 1863 O O . PRO A 1 238 ? -10.964 34.412 14.893 1.00 41.41 238 PRO A O 1
ATOM 1866 N N . LEU A 1 239 ? -8.728 34.599 15.100 1.00 43.38 239 LEU A N 1
ATOM 1867 C CA . LEU A 1 239 ? -8.643 34.088 16.465 1.00 43.38 239 LEU A CA 1
ATOM 1868 C C . LEU A 1 239 ? -9.504 34.967 17.392 1.00 43.38 239 LEU A C 1
ATOM 1870 O O . LEU A 1 239 ? -9.345 36.192 17.371 1.00 43.38 239 LEU A O 1
ATOM 1874 N N . PRO A 1 240 ? -10.398 34.392 18.218 1.00 40.50 240 PRO A N 1
ATOM 1875 C CA . PRO A 1 240 ? -11.113 35.173 19.215 1.00 40.50 240 PRO A CA 1
ATOM 1876 C C . PRO A 1 240 ? -10.125 35.725 20.260 1.00 40.50 240 PRO A C 1
ATOM 1878 O O . PRO A 1 240 ? -9.151 35.045 20.602 1.00 40.50 240 PRO A O 1
ATOM 1881 N N . PRO A 1 241 ? -10.352 36.951 20.767 1.00 48.91 241 PRO A N 1
ATOM 1882 C CA . PRO A 1 241 ? -9.455 37.580 21.722 1.00 48.91 241 PRO A CA 1
ATOM 1883 C C . PRO A 1 241 ? -9.435 36.792 23.031 1.00 48.91 241 PRO A C 1
ATOM 1885 O O . PRO A 1 241 ? -10.475 36.420 23.577 1.00 48.91 241 PRO A O 1
ATOM 1888 N N . VAL A 1 242 ? -8.222 36.556 23.521 1.00 48.28 242 VAL A N 1
ATOM 1889 C CA . VAL A 1 242 ? -7.968 36.019 24.855 1.00 48.28 242 VAL A CA 1
ATOM 1890 C C . VAL A 1 242 ? -8.389 37.086 25.868 1.00 48.28 242 VAL A C 1
ATOM 1892 O O . VAL A 1 242 ? -7.837 38.187 25.851 1.00 48.28 242 VAL A O 1
ATOM 1895 N N . PHE A 1 243 ? -9.363 36.762 26.717 1.00 49.56 243 PHE A N 1
ATOM 1896 C CA . PHE A 1 243 ? -9.605 37.444 27.990 1.00 49.56 243 PHE A CA 1
ATOM 1897 C C . PHE A 1 243 ? -9.128 36.543 29.125 1.00 49.56 243 PHE A C 1
ATOM 1899 O O . PHE A 1 243 ? -9.405 35.323 29.051 1.00 49.56 243 PHE A O 1
#

Sequence (243 aa):
MRWQEKGIRGLGLGQLGHKVHVAVCSSSAWRLKLPPDAAFLAAHPAIQRHFDQWWKQRLQQVVKEVHQRRDARANPQGPLTGGEEGKTKDASVAVSPALLQLAGRLCSSALKTQGALTFQQLRETLNSKNNDFLAVADRDLERVLQTVAIQVGTVWLAPKVGNAQMDLYRDCLIEVLKKQTQPQSKAAIVQEMSQALNRRIDLPDFTLRKLLRELAVNESGFWSFKGRVPESGDGDVPLPPVF

Radius of gyration: 26.96 Å; chains: 1; bounding box: 62×70×74 Å

Foldseek 3Di:
DDDDDPDDDDDDDDDDDDPPPQWDQDPNDIDGPDDPPPVVCVVCVVVVVVVVVVVVVVVVVVVVVVVVVVVCVVDPDDDDDDDDDDDDPDPLVPQDPVVLVVLLVQLLVCQLVQAWDALVRSLVSSCVVPVSSVSPDSVSSVVSLVVQWDDQARTTHGCDNPDVVLSLLLVLLSVLQSPDPDFAAPVVSQVSSCVVVVHHDPDDPVVSVVSQSNAWDDDPRTTHGPNDDPPPDPDDDDDDDDD

Organism: NCBI:txid943167

Secondary structure (DSSP, 8-state):
----------------------EEEETTEEEESSPP-HHHHHH-HHHHHHHHHHHHHHHHHHHHHHHHHHHHHH----------------------HHHHHHHHHHHHHHHHHH-SEEHHHHHHHHHTT-GGGGGS-HHHHHHHHHHH-EEETTEEE-S--S-HHHHHHHHHHHHHHHH-SS-EEHHHHHHHHHHHTTS-----HHHHHHHHHHHEEEETTEEEETTPPPP------PPPPP-

InterPro domains:
  IPR006886 DNA-directed RNA polymerase III subunit Rpc5 [PTHR12069] (26-228)

pLDDT: mean 77.83, std 21.04, range [27.17, 96.19]